Protein AF-A0A1G7EM11-F1 (afdb_monomer_lite)

Organism: Pseudonocardia oroxyli (NCBI:txid366584)

Structure (mmCIF, N/CA/C/O backbone):
data_AF-A0A1G7EM11-F1
#
_entry.id   AF-A0A1G7EM11-F1
#
loop_
_atom_site.group_PDB
_atom_site.id
_atom_site.type_symbol
_atom_site.label_atom_id
_atom_site.label_alt_id
_atom_site.label_comp_id
_atom_site.label_asym_id
_atom_site.label_entity_id
_atom_site.label_seq_id
_atom_site.pdbx_PDB_ins_code
_atom_site.Cartn_x
_atom_site.Cartn_y
_atom_site.Cartn_z
_atom_site.occupancy
_atom_site.B_iso_or_equiv
_atom_site.auth_seq_id
_atom_site.auth_comp_id
_atom_site.auth_asym_id
_atom_site.auth_atom_id
_atom_site.pdbx_PDB_model_num
ATOM 1 N N . MET A 1 1 ? 24.589 -2.614 4.874 1.00 32.22 1 MET A N 1
ATOM 2 C CA . MET A 1 1 ? 24.325 -2.480 6.321 1.00 32.22 1 MET A CA 1
ATOM 3 C C . MET A 1 1 ? 23.754 -1.091 6.546 1.00 32.22 1 MET A C 1
ATOM 5 O O . MET A 1 1 ? 24.518 -0.161 6.770 1.00 32.22 1 MET A O 1
ATOM 9 N N . SER A 1 2 ? 22.440 -0.930 6.362 1.00 36.31 2 SER A N 1
ATOM 10 C CA . SER A 1 2 ? 21.759 0.312 6.741 1.00 36.31 2 SER A CA 1
ATOM 11 C C . SER A 1 2 ? 21.788 0.415 8.259 1.00 36.31 2 SER A C 1
ATOM 13 O O . SER A 1 2 ? 21.550 -0.580 8.943 1.00 36.31 2 SER A O 1
ATOM 15 N N . ARG A 1 3 ? 22.154 1.587 8.780 1.00 36.56 3 ARG A N 1
ATOM 16 C CA . ARG A 1 3 ? 21.981 1.887 10.201 1.00 36.56 3 ARG A CA 1
ATOM 17 C C . ARG A 1 3 ? 20.488 1.759 10.491 1.00 36.56 3 ARG A C 1
ATOM 19 O O . ARG A 1 3 ? 19.693 2.280 9.717 1.00 36.56 3 ARG A O 1
ATOM 26 N N . CYS A 1 4 ? 20.136 1.022 11.541 1.00 41.62 4 CYS A N 1
ATOM 27 C CA . CYS A 1 4 ? 18.795 1.060 12.104 1.00 41.62 4 CYS A CA 1
ATOM 28 C C . CYS A 1 4 ? 18.546 2.523 12.480 1.00 41.62 4 CYS A C 1
ATOM 30 O O . CYS A 1 4 ? 19.176 3.031 13.407 1.00 41.62 4 CYS A O 1
ATOM 32 N N . GLU A 1 5 ? 17.764 3.226 11.666 1.00 48.88 5 GLU A N 1
ATOM 33 C CA . GLU A 1 5 ? 17.313 4.573 11.987 1.00 48.88 5 GLU A CA 1
ATOM 34 C C . GLU A 1 5 ? 16.463 4.497 13.258 1.00 48.88 5 GLU A C 1
ATOM 36 O O . GLU A 1 5 ? 15.801 3.485 13.517 1.00 48.88 5 GLU A O 1
ATOM 41 N N . ASP A 1 6 ? 16.545 5.537 14.083 1.00 54.25 6 ASP A N 1
ATOM 42 C CA . ASP A 1 6 ? 15.808 5.617 15.338 1.00 54.25 6 ASP A CA 1
ATOM 43 C C . ASP A 1 6 ? 14.310 5.425 15.065 1.00 54.25 6 ASP A C 1
ATOM 45 O O . ASP A 1 6 ? 13.689 6.180 14.311 1.00 54.25 6 ASP A O 1
ATOM 49 N N . LEU A 1 7 ? 13.711 4.402 15.680 1.00 55.84 7 LEU A N 1
ATOM 50 C CA . LEU A 1 7 ? 12.272 4.201 15.599 1.00 55.84 7 LEU A CA 1
ATOM 51 C C . LEU A 1 7 ? 11.580 5.352 16.322 1.00 55.84 7 LEU A C 1
ATOM 53 O O . LEU A 1 7 ? 11.668 5.524 17.538 1.00 55.84 7 LEU A O 1
ATOM 57 N N . SER A 1 8 ? 10.873 6.154 15.539 1.00 60.53 8 SER A N 1
ATOM 58 C CA . SER A 1 8 ? 10.029 7.211 16.072 1.00 60.53 8 SER A CA 1
ATOM 59 C C . SER A 1 8 ? 8.628 6.650 16.268 1.00 60.53 8 SER A C 1
ATOM 61 O O . SER A 1 8 ? 7.954 6.292 15.299 1.00 60.53 8 SER A O 1
ATOM 63 N N . LEU A 1 9 ? 8.217 6.548 17.533 1.00 65.12 9 LEU A N 1
ATOM 64 C CA . LEU A 1 9 ? 6.853 6.238 17.929 1.00 65.12 9 LEU A CA 1
ATOM 65 C C . LEU A 1 9 ? 6.123 7.555 18.183 1.00 65.12 9 LEU A C 1
ATOM 67 O O . LEU A 1 9 ? 6.449 8.294 19.113 1.00 65.12 9 LEU A O 1
ATOM 71 N N . VAL A 1 10 ? 5.108 7.848 17.378 1.00 66.19 10 VAL A N 1
ATOM 72 C CA . VAL A 1 10 ? 4.188 8.949 17.686 1.00 66.19 10 VAL A CA 1
ATOM 73 C C . VAL A 1 10 ? 2.987 8.357 18.401 1.00 66.19 10 VAL A C 1
ATOM 75 O O . VAL A 1 10 ? 2.269 7.540 17.823 1.00 66.19 10 VAL A O 1
ATOM 78 N N . VAL A 1 11 ? 2.791 8.757 19.659 1.00 65.25 11 VAL A N 1
ATOM 79 C CA . VAL A 1 11 ? 1.608 8.395 20.440 1.00 65.25 11 VAL A CA 1
ATOM 80 C C . VAL A 1 11 ? 0.656 9.580 20.425 1.00 65.25 11 VAL A C 1
ATOM 82 O O . VAL A 1 11 ? 0.971 10.651 20.951 1.00 65.25 11 VAL A O 1
ATOM 85 N N . LEU A 1 12 ? -0.514 9.387 19.822 1.00 65.06 12 LEU A N 1
ATOM 86 C CA . LEU A 1 12 ? -1.608 10.349 19.905 1.00 65.06 12 LEU A CA 1
ATOM 87 C C . LEU A 1 12 ? -2.536 9.909 21.039 1.00 65.06 12 LEU A C 1
ATOM 89 O O . LEU A 1 12 ? -3.003 8.770 21.049 1.00 65.06 12 LEU A O 1
ATOM 93 N N . THR A 1 13 ? -2.776 10.806 21.995 1.00 61.31 13 THR A N 1
ATOM 94 C CA . THR A 1 13 ? -3.737 10.607 23.087 1.00 61.31 13 THR A CA 1
ATOM 95 C C . THR A 1 13 ? -4.812 11.678 23.007 1.00 61.31 13 THR A C 1
ATOM 97 O O . THR A 1 13 ? -4.480 12.848 22.798 1.00 61.31 13 THR A O 1
ATOM 100 N N . ASP A 1 14 ? -6.074 11.301 23.206 1.00 55.16 14 ASP A N 1
ATOM 101 C CA . ASP A 1 14 ? -7.157 12.276 23.349 1.00 55.16 14 ASP A CA 1
ATOM 102 C C . ASP A 1 14 ? -6.952 13.063 24.657 1.00 55.16 14 ASP A C 1
ATOM 104 O O . ASP A 1 14 ? -6.651 12.481 25.706 1.00 55.16 14 ASP A O 1
ATOM 108 N N . HIS A 1 15 ? -7.050 14.391 24.594 1.00 47.06 15 HIS A N 1
ATOM 109 C CA . HIS A 1 15 ? -6.983 15.226 25.787 1.00 47.06 15 HIS A CA 1
ATOM 110 C C . HIS A 1 15 ? -8.417 15.501 26.226 1.00 47.06 15 HIS A C 1
ATOM 112 O O . HIS A 1 15 ? -9.081 16.401 25.714 1.00 47.06 15 HIS A O 1
ATOM 118 N N . GLU A 1 16 ? -8.912 14.726 27.191 1.00 44.12 16 GLU A N 1
ATOM 119 C CA . GLU A 1 16 ? -10.190 15.046 27.817 1.00 44.12 16 GLU A CA 1
ATOM 120 C C . GLU A 1 16 ? -10.061 16.387 28.561 1.00 44.12 16 GLU A C 1
ATOM 122 O O . GLU A 1 16 ? -9.370 16.490 29.573 1.00 44.12 16 GLU A O 1
ATOM 127 N N . GLY A 1 17 ? -10.706 17.431 28.031 1.00 42.94 17 GLY A N 1
ATOM 128 C CA . GLY A 1 17 ? -10.961 18.685 28.745 1.00 42.94 17 GLY A CA 1
ATOM 129 C C . GLY A 1 17 ? -10.103 19.884 28.330 1.00 42.94 17 GLY A C 1
ATOM 130 O O . GLY A 1 17 ? -9.201 20.294 29.053 1.00 42.94 17 GLY A O 1
ATOM 131 N N . GLY A 1 18 ? -10.458 20.534 27.221 1.00 36.91 18 GLY A N 1
ATOM 132 C CA . GLY A 1 18 ? -9.971 21.875 26.892 1.00 36.91 18 GLY A CA 1
ATOM 133 C C . GLY A 1 18 ? -10.564 22.389 25.584 1.00 36.91 18 GLY A C 1
ATOM 134 O O . GLY A 1 18 ? -10.474 21.719 24.564 1.00 36.91 18 GLY A O 1
ATOM 135 N N . SER A 1 19 ? -11.204 23.560 25.623 1.00 31.73 19 SER A N 1
ATOM 136 C CA . SER A 1 19 ? -11.765 24.253 24.451 1.00 31.73 19 SER A CA 1
ATOM 137 C C . SER A 1 19 ? -10.746 24.314 23.294 1.00 31.73 19 SER A C 1
ATOM 139 O O . SER A 1 19 ? -9.568 24.555 23.566 1.00 31.73 19 SER A O 1
ATOM 141 N N . PRO A 1 20 ? -11.157 24.123 22.024 1.00 31.11 20 PRO A N 1
ATOM 142 C CA . PRO A 1 20 ? -10.220 24.035 20.907 1.00 31.11 20 PRO A CA 1
ATOM 143 C C . PRO A 1 20 ? -9.490 25.372 20.698 1.00 31.11 20 PRO A C 1
ATOM 145 O O . PRO A 1 20 ? -10.158 26.405 20.617 1.00 31.11 20 PRO A O 1
ATOM 148 N N . PRO A 1 21 ? -8.149 25.396 20.586 1.00 30.91 21 PRO A N 1
ATOM 149 C CA . PRO A 1 21 ? -7.467 26.536 19.999 1.00 30.91 21 PRO A CA 1
ATOM 150 C C . PRO A 1 21 ? -7.687 26.516 18.481 1.00 30.91 21 PRO A C 1
ATOM 152 O O . PRO A 1 21 ? -7.566 25.477 17.830 1.00 30.91 21 PRO A O 1
ATOM 155 N N . ASP A 1 22 ? -8.034 27.676 17.928 1.00 31.30 22 ASP A N 1
ATOM 156 C CA . ASP A 1 22 ? -8.132 27.926 16.492 1.00 31.30 22 ASP A CA 1
ATOM 157 C C . ASP A 1 22 ? -6.779 27.662 15.817 1.00 31.30 22 ASP A C 1
ATOM 159 O O . ASP A 1 22 ? -5.899 28.519 15.822 1.00 31.30 22 ASP A O 1
ATOM 163 N N . LEU A 1 23 ? -6.609 26.443 15.301 1.00 29.81 23 LEU A N 1
ATOM 164 C CA . LEU A 1 23 ? -5.839 26.007 14.127 1.00 29.81 23 LEU A CA 1
ATOM 165 C C . LEU A 1 23 ? -5.965 24.470 14.078 1.00 29.81 23 LEU A C 1
ATOM 167 O O . LEU A 1 23 ? -5.758 23.789 15.076 1.00 29.81 23 LEU A O 1
ATOM 171 N N . GLY A 1 24 ? -6.398 23.930 12.937 1.00 32.94 24 GLY A N 1
ATOM 172 C CA . GLY A 1 24 ? -6.851 22.542 12.791 1.00 32.94 24 GLY A CA 1
ATOM 173 C C . GLY A 1 24 ? -5.888 21.472 13.327 1.00 32.94 24 GLY A C 1
ATOM 174 O O . GLY A 1 24 ? -4.685 21.545 13.104 1.00 32.94 24 GLY A O 1
ATOM 175 N N . ILE A 1 25 ? -6.484 20.432 13.929 1.00 38.28 25 ILE A N 1
ATOM 176 C CA . ILE A 1 25 ? -5.890 19.256 14.603 1.00 38.28 25 ILE A CA 1
ATOM 177 C C . ILE A 1 25 ? -5.609 19.493 16.102 1.00 38.28 25 ILE A C 1
ATOM 179 O O . ILE A 1 25 ? -4.482 19.692 16.542 1.00 38.28 25 ILE A O 1
ATOM 183 N N . GLY A 1 26 ? -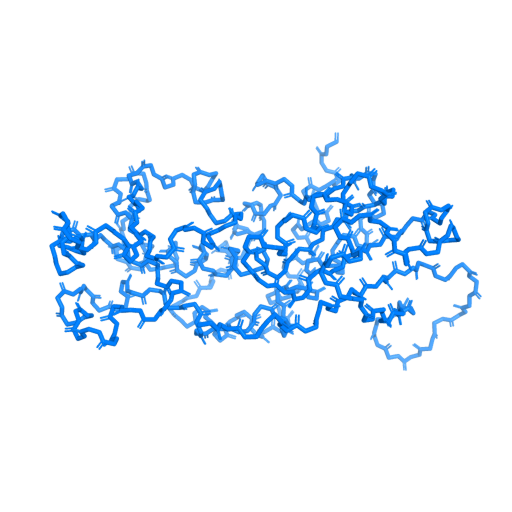6.666 19.410 16.917 1.00 31.33 26 GLY A N 1
ATOM 184 C CA . GLY A 1 26 ? -6.585 19.371 18.382 1.00 31.33 26 GLY A CA 1
ATOM 185 C C . GLY A 1 26 ? -6.231 17.979 18.912 1.00 31.33 26 GLY A C 1
ATOM 186 O O . GLY A 1 26 ? -7.048 17.353 19.577 1.00 31.33 26 GLY A O 1
ATOM 187 N N . THR A 1 27 ? -5.039 17.471 18.597 1.00 45.41 27 THR A N 1
ATOM 188 C CA . THR A 1 27 ? -4.513 16.219 19.169 1.00 45.41 27 THR A CA 1
ATOM 189 C C . THR A 1 27 ? -3.129 16.506 19.740 1.00 45.41 27 THR A C 1
ATOM 191 O O . THR A 1 27 ? -2.204 16.827 18.998 1.00 45.41 27 THR A O 1
ATOM 194 N N . THR A 1 28 ? -2.961 16.427 21.062 1.00 51.38 28 THR A N 1
ATOM 195 C CA . THR A 1 28 ? -1.629 16.517 21.675 1.00 51.38 28 THR A CA 1
ATOM 196 C C . THR A 1 28 ? -0.900 15.197 21.445 1.00 51.38 28 THR A C 1
ATOM 198 O O . THR A 1 28 ? -1.162 14.209 22.129 1.00 51.38 28 THR A O 1
ATOM 201 N N . GLY A 1 29 ? -0.017 15.166 20.447 1.00 53.88 29 GLY A N 1
ATOM 202 C CA . GLY A 1 29 ? 0.889 14.046 20.207 1.00 53.88 29 GLY A CA 1
ATOM 203 C C . GLY A 1 29 ? 2.152 14.176 21.052 1.00 53.88 29 GLY A C 1
ATOM 204 O O . GLY A 1 29 ? 2.765 15.241 21.086 1.00 53.88 29 GLY A O 1
ATOM 205 N N . SER A 1 30 ? 2.548 13.102 21.730 1.00 59.47 30 SER A N 1
ATOM 206 C CA . SER A 1 30 ? 3.889 12.993 22.313 1.00 59.47 30 SER A CA 1
ATOM 207 C C . SER A 1 30 ? 4.716 12.074 21.425 1.00 59.47 30 SER A C 1
ATOM 209 O O . SER A 1 30 ? 4.339 10.923 21.198 1.00 59.47 30 SER A O 1
ATOM 211 N N . THR A 1 31 ? 5.837 12.575 20.911 1.00 61.75 31 THR A N 1
ATOM 212 C CA . THR A 1 31 ? 6.799 11.743 20.183 1.00 61.75 31 THR A CA 1
ATOM 213 C C . THR A 1 31 ? 7.732 11.080 21.187 1.00 61.75 31 THR A C 1
ATOM 215 O O . THR A 1 31 ? 8.421 11.760 21.946 1.00 61.75 31 THR A O 1
ATOM 218 N N . LEU A 1 32 ? 7.754 9.752 21.183 1.00 63.91 32 LEU A N 1
ATOM 219 C CA . LEU A 1 32 ? 8.710 8.930 21.910 1.00 63.91 32 LEU A CA 1
ATOM 220 C C . LEU A 1 32 ? 9.673 8.321 20.891 1.00 63.91 32 LEU A C 1
ATOM 222 O O . LEU A 1 32 ? 9.289 7.486 20.077 1.00 63.91 32 LEU A O 1
ATOM 226 N N . SER A 1 33 ? 10.932 8.743 20.926 1.00 61.19 33 SER A N 1
ATOM 227 C CA . SER A 1 33 ? 11.997 8.070 20.184 1.00 61.19 33 SER A CA 1
ATOM 228 C C . SER A 1 33 ? 12.533 6.933 21.045 1.00 61.19 33 SER A C 1
ATOM 230 O O . SER A 1 33 ? 13.072 7.182 22.123 1.00 61.19 33 SER A O 1
ATOM 232 N N . LEU A 1 34 ? 12.351 5.695 20.590 1.00 63.81 34 LEU A N 1
ATOM 233 C CA . LEU A 1 34 ? 12.812 4.491 21.279 1.00 63.81 34 LEU A CA 1
ATOM 234 C C . LEU A 1 34 ? 13.554 3.594 20.280 1.00 63.81 34 LEU A C 1
ATOM 236 O O . LEU A 1 34 ? 13.120 3.473 19.136 1.00 63.81 34 LEU A O 1
ATOM 240 N N . PRO A 1 35 ? 14.653 2.932 20.669 1.00 62.59 35 PRO A N 1
ATOM 241 C CA . PRO A 1 35 ? 15.337 2.001 19.783 1.00 62.59 35 PRO A CA 1
ATOM 242 C C . PRO A 1 35 ? 14.478 0.756 19.491 1.00 62.59 35 PRO A C 1
ATOM 244 O O . PRO A 1 35 ? 13.666 0.322 20.311 1.00 62.59 35 PRO A O 1
ATOM 247 N N . ALA A 1 36 ? 14.700 0.125 18.332 1.00 60.09 36 ALA A N 1
ATOM 248 C CA . ALA A 1 36 ? 13.927 -1.038 17.866 1.00 60.09 36 ALA A CA 1
ATOM 249 C C . ALA A 1 36 ? 13.854 -2.186 18.857 1.00 60.09 36 ALA A C 1
ATOM 251 O O . ALA A 1 36 ? 12.797 -2.778 19.072 1.00 60.09 36 ALA A O 1
ATOM 252 N N . ALA A 1 37 ? 14.994 -2.475 19.475 1.00 62.66 37 ALA A N 1
ATOM 253 C CA . ALA A 1 37 ? 15.123 -3.543 20.447 1.00 62.66 37 ALA A CA 1
ATOM 254 C C . ALA A 1 37 ? 14.291 -3.287 21.716 1.00 62.66 37 ALA A C 1
ATOM 256 O O . ALA A 1 37 ? 13.825 -4.238 22.340 1.00 62.66 37 ALA A O 1
ATOM 257 N N . GLU A 1 38 ? 14.084 -2.023 22.093 1.00 64.44 38 GLU A N 1
ATOM 258 C CA . GLU A 1 38 ? 13.272 -1.649 23.254 1.00 64.44 38 GLU A CA 1
ATOM 259 C C . GLU A 1 38 ? 11.778 -1.754 22.930 1.00 64.44 38 GLU A C 1
ATOM 261 O O . GLU A 1 38 ? 11.047 -2.449 23.638 1.00 64.44 38 GLU A O 1
ATOM 266 N N . LEU A 1 39 ? 11.350 -1.211 21.783 1.00 63.00 39 LEU A N 1
ATOM 267 C CA . LEU A 1 39 ? 9.970 -1.337 21.292 1.00 63.00 39 LEU A CA 1
ATOM 268 C C . LEU A 1 39 ? 9.551 -2.794 21.068 1.00 63.00 39 LEU A C 1
ATOM 270 O O . LEU A 1 39 ? 8.445 -3.184 21.440 1.00 63.00 39 LEU A O 1
ATOM 274 N N . GLY A 1 40 ? 10.440 -3.616 20.503 1.00 59.03 40 GLY A N 1
ATOM 275 C CA . GLY A 1 40 ? 10.179 -5.034 20.249 1.00 59.03 40 GLY A CA 1
ATOM 276 C C . GLY A 1 40 ? 9.899 -5.836 21.523 1.00 59.03 40 GLY A C 1
ATOM 277 O O . GLY A 1 40 ? 9.104 -6.774 21.483 1.00 59.03 40 GLY A O 1
ATOM 278 N N . ASN A 1 41 ? 10.487 -5.428 22.651 1.00 62.22 41 ASN A N 1
ATOM 279 C CA . ASN A 1 41 ? 10.318 -6.071 23.955 1.00 62.22 41 ASN A CA 1
ATOM 280 C C . ASN A 1 41 ? 9.287 -5.366 24.855 1.00 62.22 41 ASN A C 1
ATOM 282 O O . ASN A 1 41 ? 9.078 -5.795 25.989 1.00 62.22 41 ASN A O 1
ATOM 286 N N . GLY A 1 42 ? 8.686 -4.262 24.396 1.00 58.34 42 GLY A N 1
ATOM 287 C CA . GLY A 1 42 ? 7.848 -3.389 25.225 1.00 58.34 42 GLY A CA 1
ATOM 288 C C . GLY A 1 42 ? 8.610 -2.656 26.337 1.00 58.34 42 GLY A C 1
ATOM 289 O O . GLY A 1 42 ? 7.998 -1.973 27.158 1.00 58.34 42 GLY A O 1
ATOM 290 N N . ALA A 1 43 ? 9.940 -2.779 26.375 1.00 55.78 43 ALA A N 1
ATOM 291 C CA . ALA A 1 43 ? 10.786 -2.058 27.310 1.00 55.78 43 ALA A CA 1
ATOM 292 C C . ALA A 1 43 ? 10.767 -0.569 26.929 1.00 55.78 43 ALA A C 1
ATOM 294 O O . ALA A 1 43 ? 10.960 -0.223 25.771 1.00 55.78 43 ALA A O 1
ATOM 295 N N . GLY A 1 44 ? 10.475 0.315 27.882 1.00 60.09 44 GLY A N 1
ATOM 296 C CA . GLY A 1 44 ? 10.401 1.762 27.633 1.00 60.09 44 GLY A CA 1
ATOM 297 C C . GLY A 1 44 ? 8.999 2.304 27.333 1.00 60.09 44 GLY A C 1
ATOM 298 O O . GLY A 1 44 ? 8.801 3.517 27.382 1.00 60.09 44 GLY A O 1
ATOM 299 N N . LEU A 1 45 ? 7.994 1.444 27.126 1.00 65.38 45 LEU A N 1
ATOM 300 C CA . LEU A 1 45 ? 6.599 1.884 27.188 1.00 65.38 45 LEU A CA 1
ATOM 301 C C . LEU A 1 45 ? 6.228 2.121 28.654 1.00 65.38 45 LEU A C 1
ATOM 303 O O . LEU A 1 45 ? 6.250 1.203 29.473 1.00 65.38 45 LEU A O 1
ATOM 307 N N . SER A 1 46 ? 5.899 3.364 29.003 1.00 62.88 46 SER A N 1
ATOM 308 C CA . SER A 1 46 ? 5.398 3.671 30.343 1.00 62.88 46 SER A CA 1
ATOM 309 C C . SER A 1 46 ? 4.091 2.915 30.600 1.00 62.88 46 SER A C 1
ATOM 311 O O . SER A 1 46 ? 3.207 2.912 29.741 1.00 62.88 46 SER A O 1
ATOM 313 N N . ALA A 1 47 ? 3.922 2.348 31.799 1.00 60.41 47 ALA A N 1
ATOM 314 C CA . ALA A 1 47 ? 2.662 1.727 32.226 1.00 60.41 47 ALA A CA 1
ATOM 315 C C . ALA A 1 47 ? 1.457 2.671 32.030 1.00 60.41 47 ALA A C 1
ATOM 317 O O . ALA A 1 47 ? 0.377 2.239 31.638 1.00 60.41 47 ALA A O 1
ATOM 318 N N . SER A 1 48 ? 1.682 3.982 32.171 1.00 56.09 48 SER A N 1
ATOM 319 C CA . SER A 1 48 ? 0.667 5.014 31.940 1.00 56.09 48 SER A CA 1
ATOM 320 C C . SER A 1 48 ? 0.184 5.137 30.489 1.00 56.09 48 SER A C 1
ATOM 322 O O . SER A 1 48 ? -0.880 5.704 30.265 1.00 56.09 48 SER A O 1
ATOM 324 N N . LEU A 1 49 ? 0.936 4.647 29.497 1.00 65.88 49 LEU A N 1
ATOM 325 C CA . LEU A 1 49 ? 0.48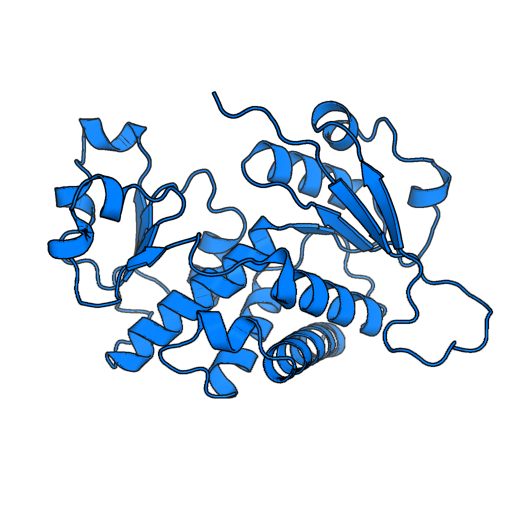4 4.587 28.101 1.00 65.88 49 LEU A CA 1
ATOM 326 C C . LEU A 1 49 ? -0.372 3.349 27.840 1.00 65.88 49 LEU A C 1
ATOM 328 O O . LEU A 1 49 ? -1.331 3.427 27.083 1.00 65.88 49 LEU A O 1
ATOM 332 N N . VAL A 1 50 ? -0.050 2.224 28.478 1.00 64.75 50 VAL A N 1
ATOM 333 C CA . VAL A 1 50 ? -0.805 0.969 28.330 1.00 64.75 50 VAL A CA 1
ATOM 334 C C . VAL A 1 50 ? -2.205 1.098 28.933 1.00 64.75 50 VAL A C 1
ATOM 336 O O . VAL A 1 50 ? -3.168 0.564 28.392 1.00 64.75 50 VAL A O 1
ATOM 339 N N . GLU A 1 51 ? -2.326 1.848 30.028 1.00 64.06 51 GLU A N 1
ATOM 340 C CA . GLU A 1 51 ? -3.595 2.074 30.728 1.00 64.06 51 GLU A CA 1
ATOM 341 C C . GLU A 1 51 ? -4.464 3.174 30.097 1.00 64.06 51 GLU A C 1
ATOM 343 O O . GLU A 1 51 ? -5.617 3.348 30.490 1.00 64.06 51 GLU A O 1
ATOM 348 N N . ARG A 1 52 ? -3.942 3.930 29.123 1.00 66.19 52 ARG A N 1
ATOM 349 C CA . ARG A 1 52 ? -4.682 5.021 28.483 1.00 66.19 52 ARG A CA 1
ATOM 350 C C . ARG A 1 52 ? -5.566 4.509 27.353 1.00 66.19 52 ARG A C 1
ATOM 352 O O . ARG A 1 52 ? -5.090 3.950 26.366 1.00 66.19 52 ARG A O 1
ATOM 359 N N . GLU A 1 53 ? -6.864 4.768 27.466 1.00 64.69 53 GLU A N 1
ATOM 360 C CA . GLU A 1 53 ? -7.793 4.587 26.354 1.00 64.69 53 GLU A CA 1
ATOM 361 C C . GLU A 1 53 ? -7.494 5.589 25.224 1.00 64.69 53 GLU A C 1
ATOM 363 O O . GLU A 1 53 ? -7.015 6.700 25.456 1.00 64.69 53 GLU A O 1
ATOM 368 N N . GLY A 1 54 ? -7.743 5.178 23.977 1.00 68.88 54 GLY A N 1
ATOM 369 C CA . GLY A 1 54 ? -7.583 6.044 22.803 1.00 68.88 54 GLY A CA 1
ATOM 370 C C . GLY A 1 54 ? -6.147 6.236 22.301 1.00 68.88 54 GLY A C 1
ATOM 371 O O . GLY A 1 54 ? -5.914 7.122 21.483 1.00 68.88 54 GLY A O 1
ATOM 372 N N . VAL A 1 55 ? -5.184 5.425 22.754 1.00 78.12 55 VAL A N 1
ATOM 373 C CA . VAL A 1 55 ? -3.803 5.482 22.250 1.00 78.12 55 VAL A CA 1
ATOM 374 C C . VAL A 1 55 ? -3.725 4.998 20.803 1.00 78.12 55 VAL A C 1
ATOM 376 O O . VAL A 1 55 ? -4.025 3.843 20.504 1.00 78.12 55 VAL A O 1
ATOM 379 N N . LEU A 1 56 ? -3.253 5.877 19.921 1.00 82.38 56 LEU A N 1
ATOM 380 C CA . LEU A 1 56 ? -2.857 5.546 18.553 1.00 82.38 56 LEU A CA 1
ATOM 381 C C . LEU A 1 56 ? -1.342 5.563 18.449 1.00 82.38 56 LEU A C 1
ATOM 383 O O . LEU A 1 56 ? -0.710 6.526 18.884 1.00 82.38 56 LEU A O 1
ATOM 387 N N . ALA A 1 57 ? -0.776 4.530 17.836 1.00 85.25 57 ALA A N 1
ATOM 388 C CA . ALA A 1 57 ? 0.653 4.453 17.578 1.00 85.25 57 ALA A CA 1
ATOM 389 C C . ALA A 1 57 ? 0.949 4.607 16.089 1.00 85.25 57 ALA A C 1
ATOM 391 O O . ALA A 1 57 ? 0.318 3.957 15.255 1.00 85.25 57 ALA A O 1
ATOM 392 N N . TYR A 1 58 ? 1.958 5.416 15.773 1.00 86.25 58 TYR A N 1
ATOM 393 C CA . TYR A 1 58 ? 2.596 5.430 14.462 1.00 86.25 58 TYR A CA 1
ATOM 394 C C . TYR A 1 58 ? 4.037 4.940 14.554 1.00 86.25 58 TYR A C 1
ATOM 396 O O . TYR A 1 58 ? 4.819 5.494 15.324 1.00 86.25 58 TYR A O 1
ATOM 404 N N . VAL A 1 59 ? 4.386 3.934 13.753 1.00 86.75 59 VAL A N 1
ATOM 405 C CA . VAL A 1 59 ? 5.750 3.407 13.623 1.00 86.75 59 VAL A CA 1
ATOM 406 C C . VAL A 1 59 ? 6.369 3.972 12.347 1.00 86.75 59 VAL A C 1
ATOM 408 O O . VAL A 1 59 ? 6.093 3.479 11.253 1.00 86.75 59 VAL A O 1
ATOM 411 N N . ALA A 1 60 ? 7.208 5.001 12.484 1.00 83.38 60 ALA A N 1
ATOM 412 C CA . ALA A 1 60 ? 7.790 5.736 11.354 1.00 83.38 60 ALA A CA 1
ATOM 413 C C . ALA A 1 60 ? 9.014 5.057 10.697 1.00 83.38 60 ALA A C 1
ATOM 415 O O . ALA A 1 60 ? 9.717 5.688 9.912 1.00 83.38 60 ALA A O 1
ATOM 416 N N . ALA A 1 61 ? 9.283 3.787 11.012 1.00 81.50 61 ALA A N 1
ATOM 417 C CA . ALA A 1 61 ? 10.375 3.014 10.420 1.00 81.50 61 ALA A CA 1
ATOM 418 C C . ALA A 1 61 ? 9.860 1.977 9.415 1.00 81.50 61 ALA A C 1
ATOM 420 O O . ALA A 1 61 ? 8.666 1.674 9.353 1.00 81.50 61 ALA A O 1
ATOM 421 N N . GLU A 1 62 ? 10.784 1.404 8.646 1.00 79.31 62 GLU A N 1
ATOM 422 C CA . GLU A 1 62 ? 10.487 0.408 7.619 1.00 79.31 62 GLU A CA 1
ATOM 423 C C . GLU A 1 62 ? 11.293 -0.880 7.796 1.00 79.31 62 GLU A C 1
ATOM 425 O O . GLU A 1 62 ? 12.305 -0.935 8.496 1.00 79.31 62 GLU A O 1
ATOM 430 N N . GLY A 1 63 ? 10.847 -1.925 7.100 1.00 81.00 63 GLY A N 1
ATOM 431 C CA . GLY A 1 63 ? 11.506 -3.221 7.073 1.00 81.00 63 GLY A CA 1
ATOM 432 C C . GLY A 1 63 ? 11.061 -4.153 8.197 1.00 81.00 63 GLY A C 1
ATOM 433 O O . GLY A 1 63 ? 10.186 -3.846 9.005 1.00 81.00 63 GLY A O 1
ATOM 434 N N . ALA A 1 64 ? 11.684 -5.330 8.236 1.00 81.06 64 ALA A N 1
ATOM 435 C CA . ALA A 1 64 ? 11.246 -6.428 9.094 1.00 81.06 64 ALA A CA 1
ATOM 436 C C . ALA A 1 64 ? 11.267 -6.081 10.594 1.00 81.06 64 ALA A C 1
ATOM 438 O O . ALA A 1 64 ? 10.420 -6.561 11.342 1.00 81.06 64 ALA A O 1
ATOM 439 N N . GLU A 1 65 ? 12.211 -5.248 11.036 1.00 79.44 65 GLU A N 1
ATOM 440 C CA . GLU A 1 65 ? 12.299 -4.805 12.432 1.00 79.44 65 GLU A CA 1
ATOM 441 C C . GLU A 1 65 ? 11.134 -3.884 12.811 1.00 79.44 65 GLU A C 1
ATOM 443 O O . GLU A 1 65 ? 10.551 -4.052 13.881 1.00 79.44 65 GLU A O 1
ATOM 448 N N . ALA A 1 66 ? 10.732 -2.978 11.913 1.00 82.38 66 ALA A N 1
ATOM 449 C CA . ALA A 1 66 ? 9.560 -2.129 12.106 1.00 82.38 66 ALA A CA 1
ATOM 450 C C . ALA A 1 66 ? 8.271 -2.959 12.168 1.00 82.38 66 ALA A C 1
ATOM 452 O O . ALA A 1 66 ? 7.430 -2.717 13.029 1.00 82.38 66 ALA A O 1
ATOM 453 N N . ASP A 1 67 ? 8.151 -3.988 11.324 1.00 83.44 67 ASP A N 1
ATOM 454 C CA . ASP A 1 67 ? 7.017 -4.916 11.354 1.00 83.44 67 ASP A CA 1
ATOM 455 C C . ASP A 1 67 ? 6.973 -5.730 12.660 1.00 83.44 67 ASP A C 1
ATOM 457 O O . ASP A 1 67 ? 5.903 -6.007 13.201 1.00 83.44 67 ASP A O 1
ATOM 461 N N . VAL A 1 68 ? 8.132 -6.140 13.191 1.00 84.62 68 VAL A N 1
ATOM 462 C CA . VAL A 1 68 ? 8.209 -6.806 14.503 1.00 84.62 68 VAL A CA 1
ATOM 463 C C . VAL A 1 68 ? 7.792 -5.844 15.613 1.00 84.62 68 VAL A C 1
ATOM 465 O O . VAL A 1 68 ? 6.955 -6.213 16.434 1.00 84.62 68 VAL A O 1
ATOM 468 N N . ALA A 1 69 ? 8.311 -4.615 15.613 1.00 83.88 69 ALA A N 1
ATOM 469 C CA . ALA A 1 69 ? 7.946 -3.598 16.594 1.00 83.88 69 ALA A CA 1
ATOM 470 C C . ALA A 1 69 ? 6.446 -3.265 16.541 1.00 83.88 69 ALA A C 1
ATOM 472 O O . ALA A 1 69 ? 5.801 -3.189 17.584 1.00 83.88 69 ALA A O 1
ATOM 473 N N . ALA A 1 70 ? 5.871 -3.133 15.343 1.00 86.06 70 ALA A N 1
ATOM 474 C CA . ALA A 1 70 ? 4.446 -2.888 15.150 1.00 86.06 70 ALA A CA 1
ATOM 475 C C . ALA A 1 70 ? 3.584 -4.023 15.711 1.00 86.06 70 ALA A C 1
ATOM 477 O O . ALA A 1 70 ? 2.625 -3.755 16.434 1.00 86.06 70 ALA A O 1
ATOM 478 N N . ARG A 1 71 ? 3.966 -5.284 15.468 1.00 87.06 71 ARG A N 1
ATOM 479 C CA . ARG A 1 71 ? 3.291 -6.448 16.059 1.00 87.06 71 ARG A CA 1
ATOM 480 C C . ARG A 1 71 ? 3.403 -6.478 17.579 1.00 87.06 71 ARG A C 1
ATOM 482 O O . ARG A 1 71 ? 2.403 -6.737 18.242 1.00 87.06 71 ARG A O 1
ATOM 489 N N . SER A 1 72 ? 4.575 -6.185 18.142 1.00 86.44 72 SER A N 1
ATOM 490 C CA . SER A 1 72 ? 4.737 -6.084 19.597 1.00 86.44 72 SER A CA 1
ATOM 491 C C . SER A 1 72 ? 3.835 -4.987 20.168 1.00 86.44 72 SER A C 1
ATOM 493 O O . SER A 1 72 ? 3.043 -5.249 21.072 1.00 86.44 72 SER A O 1
ATOM 495 N N . LEU A 1 73 ? 3.852 -3.787 19.582 1.00 85.25 73 LEU A N 1
ATOM 496 C CA . LEU A 1 73 ? 2.979 -2.679 19.978 1.00 85.25 73 LEU A CA 1
ATOM 497 C C . LEU A 1 73 ? 1.495 -3.035 19.851 1.00 85.25 73 LEU A C 1
ATOM 499 O O . LEU A 1 73 ? 0.718 -2.706 20.740 1.00 85.25 73 LEU A O 1
ATOM 503 N N . ALA A 1 74 ? 1.107 -3.758 18.801 1.00 87.75 74 ALA A N 1
ATOM 504 C CA . ALA A 1 74 ? -0.266 -4.199 18.573 1.00 87.75 74 ALA A CA 1
ATOM 505 C C . ALA A 1 74 ? -0.785 -5.151 19.664 1.00 87.75 74 ALA A C 1
ATOM 507 O O . ALA A 1 74 ? -1.992 -5.223 19.884 1.00 87.75 74 ALA A O 1
ATOM 508 N N . THR A 1 75 ? 0.109 -5.877 20.345 1.00 86.38 75 THR A N 1
ATOM 509 C CA . THR A 1 75 ? -0.252 -6.724 21.496 1.00 86.38 75 THR A CA 1
ATOM 510 C C . THR A 1 75 ? -0.298 -5.964 22.819 1.00 86.38 75 THR A C 1
ATOM 512 O O . THR A 1 75 ? -0.997 -6.389 23.737 1.00 86.38 75 THR A O 1
ATOM 515 N N . LEU A 1 76 ? 0.443 -4.859 22.921 1.00 84.50 76 LEU A N 1
ATOM 516 C CA . LEU A 1 76 ? 0.621 -4.102 24.159 1.00 84.50 76 LEU A CA 1
ATOM 517 C C . LEU A 1 76 ? -0.353 -2.929 24.278 1.00 84.50 76 LEU A C 1
ATOM 519 O O . LEU A 1 76 ? -0.785 -2.603 25.380 1.00 84.50 76 LEU A O 1
ATOM 523 N N . LEU A 1 77 ? -0.682 -2.279 23.162 1.00 83.44 77 LEU A N 1
ATOM 524 C CA . LEU A 1 77 ? -1.503 -1.077 23.150 1.00 83.44 77 LEU A CA 1
ATOM 525 C C . LEU A 1 77 ? -2.989 -1.411 22.962 1.00 83.44 77 LEU A C 1
ATOM 527 O O . LEU A 1 77 ? -3.344 -2.290 22.173 1.00 83.44 77 LEU A O 1
ATOM 531 N N . PRO A 1 78 ? -3.888 -0.684 23.647 1.00 80.88 78 PRO A N 1
ATOM 532 C CA . PRO A 1 78 ? -5.326 -0.914 23.550 1.00 80.88 78 PRO A CA 1
ATOM 533 C C . PRO A 1 78 ? -5.962 -0.360 22.265 1.00 80.88 78 PRO A C 1
ATOM 535 O O . PRO A 1 78 ? -7.149 -0.609 22.050 1.00 80.88 78 PRO A O 1
ATOM 538 N N . GLY A 1 79 ? -5.213 0.376 21.436 1.00 84.69 79 GLY A N 1
ATOM 539 C CA . GLY A 1 79 ? -5.683 0.981 20.187 1.00 84.69 79 GLY A CA 1
ATOM 540 C C . GLY A 1 79 ? -4.866 0.564 18.957 1.00 84.69 79 GLY A C 1
ATOM 541 O O . GLY A 1 79 ? -4.010 -0.325 19.043 1.00 84.69 79 GLY A O 1
ATOM 542 N N . PRO A 1 80 ? -5.154 1.149 17.783 1.00 88.50 80 PRO A N 1
ATOM 543 C CA . PRO A 1 80 ? -4.547 0.693 16.547 1.00 88.50 80 PRO A CA 1
ATOM 544 C C . PRO A 1 80 ? -3.121 1.216 16.348 1.00 88.50 80 PRO A C 1
ATOM 546 O O . PRO A 1 80 ? -2.745 2.303 16.795 1.00 88.50 80 PRO A O 1
ATOM 549 N N . VAL A 1 81 ? -2.337 0.413 15.628 1.00 89.94 81 VAL A N 1
ATOM 550 C CA . VAL A 1 81 ? -0.932 0.673 15.303 1.00 89.94 81 VAL A CA 1
ATOM 551 C C . VAL A 1 81 ? -0.806 0.845 13.797 1.00 89.94 81 VAL A C 1
ATOM 553 O O . VAL A 1 81 ? -0.959 -0.107 13.037 1.00 89.94 81 VAL A O 1
ATOM 556 N N . VAL A 1 82 ? -0.533 2.066 13.349 1.00 89.75 82 VAL A N 1
ATOM 557 C CA . VAL A 1 82 ? -0.250 2.364 11.944 1.00 89.75 82 VAL A CA 1
ATOM 558 C C . VAL A 1 82 ? 1.255 2.319 11.731 1.00 89.75 82 VAL A C 1
ATOM 560 O O . VAL A 1 82 ? 2.022 2.869 12.515 1.00 89.75 82 VAL A O 1
ATOM 563 N N . THR A 1 83 ? 1.695 1.692 10.650 1.00 91.38 83 THR A N 1
ATOM 564 C CA . THR A 1 83 ? 3.109 1.676 10.264 1.00 91.38 83 THR A CA 1
ATOM 565 C C . THR A 1 83 ? 3.330 2.536 9.029 1.00 91.38 83 THR A C 1
ATOM 567 O O . THR A 1 83 ? 2.436 2.676 8.185 1.00 91.38 83 THR A O 1
ATOM 570 N N . ARG A 1 84 ? 4.547 3.066 8.874 1.00 90.81 84 ARG A N 1
ATOM 571 C CA . ARG A 1 84 ? 4.992 3.676 7.615 1.00 90.81 84 ARG A CA 1
ATOM 572 C C . ARG A 1 84 ? 4.815 2.710 6.447 1.00 90.81 84 ARG A C 1
ATOM 574 O O . ARG A 1 84 ? 4.331 3.103 5.388 1.00 90.81 84 ARG A O 1
ATOM 581 N N . GLY A 1 85 ? 5.103 1.427 6.679 1.00 91.19 85 GLY A N 1
ATOM 582 C CA . GLY A 1 85 ? 4.871 0.344 5.724 1.00 91.19 85 GLY A CA 1
ATOM 583 C C . GLY A 1 85 ? 3.414 0.236 5.259 1.00 91.19 85 GLY A C 1
ATOM 584 O O . GLY A 1 85 ? 3.176 0.075 4.065 1.00 91.19 85 GLY A O 1
ATOM 585 N N . ALA A 1 86 ? 2.429 0.390 6.150 1.00 92.81 86 ALA A N 1
ATOM 586 C CA . ALA A 1 86 ? 1.009 0.365 5.790 1.00 92.81 86 ALA A CA 1
ATOM 587 C C . ALA A 1 86 ? 0.595 1.587 4.952 1.00 92.81 86 ALA A C 1
ATOM 589 O O . ALA A 1 86 ? -0.080 1.438 3.931 1.00 92.81 86 ALA A O 1
ATOM 590 N N . ALA A 1 87 ? 1.038 2.790 5.331 1.00 93.75 87 ALA A N 1
ATOM 591 C CA . ALA A 1 87 ? 0.794 4.001 4.544 1.00 93.75 87 ALA A CA 1
ATOM 592 C C . ALA A 1 87 ? 1.455 3.912 3.155 1.00 93.75 87 ALA A C 1
ATOM 594 O O . ALA A 1 87 ? 0.838 4.233 2.137 1.00 93.75 87 ALA A O 1
ATOM 595 N N . ARG A 1 88 ? 2.685 3.394 3.092 1.00 94.38 88 ARG A N 1
ATOM 596 C CA . ARG A 1 88 ? 3.403 3.159 1.836 1.00 94.38 88 ARG A CA 1
ATOM 597 C C . ARG A 1 88 ? 2.723 2.098 0.974 1.00 94.38 88 ARG A C 1
ATOM 599 O O . ARG A 1 88 ? 2.587 2.289 -0.230 1.00 94.38 88 ARG A O 1
ATOM 606 N N . ALA A 1 89 ? 2.233 1.017 1.578 1.00 95.25 89 ALA A N 1
ATOM 607 C CA . ALA A 1 89 ? 1.472 -0.012 0.881 1.00 95.25 89 ALA A CA 1
ATOM 608 C C . ALA A 1 89 ? 0.238 0.572 0.176 1.00 95.25 89 ALA A C 1
ATOM 610 O O . ALA A 1 89 ? 0.004 0.253 -0.988 1.00 95.25 89 ALA A O 1
ATOM 611 N N . VAL A 1 90 ? -0.505 1.469 0.838 1.00 96.25 90 VAL A N 1
ATOM 612 C CA . VAL A 1 90 ? -1.657 2.167 0.238 1.00 96.25 90 VAL A CA 1
ATOM 613 C C . VAL A 1 90 ? -1.237 2.982 -0.984 1.00 96.25 90 VAL A C 1
ATOM 615 O O . VAL A 1 90 ? -1.827 2.815 -2.050 1.00 96.25 90 VAL A O 1
ATOM 618 N N . GLY A 1 91 ? -0.205 3.822 -0.868 1.00 95.56 91 GLY A N 1
ATOM 619 C CA . GLY A 1 91 ? 0.243 4.655 -1.989 1.00 95.56 91 GLY A CA 1
ATOM 620 C C . GLY A 1 91 ? 0.791 3.841 -3.167 1.00 95.56 91 GLY A C 1
ATOM 621 O O . GLY A 1 91 ? 0.444 4.109 -4.314 1.00 95.56 91 GLY A O 1
ATOM 622 N N . LEU A 1 92 ? 1.569 2.790 -2.900 1.00 96.88 92 LEU A N 1
ATOM 623 C CA . LEU A 1 92 ? 2.090 1.890 -3.935 1.00 96.88 92 LEU A CA 1
ATOM 624 C C . LEU A 1 92 ? 0.984 1.097 -4.638 1.00 96.88 92 LEU A C 1
ATOM 626 O O . LEU A 1 92 ? 0.987 0.990 -5.865 1.00 96.88 92 LEU A O 1
ATOM 630 N N . CYS A 1 93 ? 0.022 0.571 -3.874 1.00 97.69 93 CYS A N 1
ATOM 631 C CA . CYS A 1 93 ? -1.144 -0.115 -4.424 1.00 97.69 93 CYS A CA 1
ATOM 632 C C . CYS A 1 93 ? -1.966 0.835 -5.308 1.00 97.69 93 CYS A C 1
ATOM 634 O O . CYS A 1 93 ? -2.323 0.483 -6.432 1.00 97.69 93 CYS A O 1
ATOM 636 N N . LEU A 1 94 ? -2.185 2.075 -4.854 1.00 96.62 94 LEU A N 1
ATOM 637 C CA . LEU A 1 94 ? -2.831 3.115 -5.655 1.00 96.62 94 LEU A CA 1
ATOM 638 C C . LEU A 1 94 ? -2.085 3.376 -6.963 1.00 96.62 94 LEU A C 1
ATOM 640 O O . LEU A 1 94 ? -2.716 3.369 -8.017 1.00 96.62 94 LEU A O 1
ATOM 644 N N . GLY A 1 95 ? -0.763 3.551 -6.920 1.00 96.31 95 GLY A N 1
ATOM 645 C CA . GLY A 1 95 ? 0.051 3.751 -8.119 1.00 96.31 95 GLY A CA 1
ATOM 646 C C . GLY A 1 95 ? -0.088 2.611 -9.129 1.00 96.31 95 GLY A C 1
ATOM 647 O O . GLY A 1 95 ? -0.302 2.861 -10.317 1.00 96.31 95 GLY A O 1
ATOM 648 N N . ALA A 1 96 ? -0.052 1.363 -8.653 1.00 97.38 96 ALA A N 1
ATOM 649 C CA . ALA A 1 96 ? -0.249 0.179 -9.485 1.00 97.38 96 ALA A CA 1
ATOM 650 C C . ALA A 1 96 ? -1.647 0.147 -10.127 1.00 97.38 96 ALA A C 1
ATOM 652 O O . ALA A 1 96 ? -1.774 -0.015 -11.341 1.00 97.38 96 ALA A O 1
ATOM 653 N N . LEU A 1 97 ? -2.706 0.361 -9.344 1.00 97.62 97 LEU A N 1
ATOM 654 C CA . LEU A 1 97 ? -4.087 0.313 -9.836 1.00 97.62 97 LEU A CA 1
ATOM 655 C C . LEU A 1 97 ? -4.421 1.485 -10.768 1.00 97.62 97 LEU A C 1
ATOM 657 O O . LEU A 1 97 ? -5.123 1.300 -11.764 1.00 97.62 97 LEU A O 1
ATOM 661 N N . VAL A 1 98 ? -3.888 2.680 -10.497 1.00 96.56 98 VAL A N 1
ATOM 662 C CA . VAL A 1 98 ? -3.972 3.835 -11.401 1.00 96.56 98 VAL A CA 1
ATOM 663 C C . VAL A 1 98 ? -3.298 3.513 -12.730 1.00 96.56 98 VAL A C 1
ATOM 665 O O . VAL A 1 98 ? -3.881 3.789 -13.782 1.00 96.56 98 VAL A O 1
ATOM 668 N N . HIS A 1 99 ? -2.105 2.908 -12.701 1.00 96.12 99 HIS A N 1
ATOM 669 C CA . HIS A 1 99 ? -1.418 2.493 -13.919 1.00 96.12 99 HIS A CA 1
ATOM 670 C C . HIS A 1 99 ? -2.276 1.509 -14.717 1.00 96.12 99 HIS A C 1
ATOM 672 O O . HIS A 1 99 ? -2.618 1.810 -15.863 1.00 96.12 99 HIS A O 1
ATOM 678 N N . LEU A 1 100 ? -2.699 0.399 -14.103 1.00 96.56 100 LEU A N 1
ATOM 679 C CA . LEU A 1 100 ? -3.515 -0.634 -14.752 1.00 96.56 100 LEU A CA 1
ATOM 680 C C . LEU A 1 100 ? -4.801 -0.063 -15.351 1.00 96.56 100 LEU A C 1
ATOM 682 O O . LEU A 1 100 ? -5.116 -0.320 -16.513 1.00 96.56 100 LEU A O 1
ATOM 686 N N . ARG A 1 101 ? -5.503 0.803 -14.612 1.00 95.69 101 ARG A N 1
ATOM 687 C CA . ARG A 1 101 ? -6.694 1.498 -15.113 1.00 95.69 101 ARG A CA 1
ATOM 688 C C . ARG A 1 101 ? -6.373 2.395 -16.306 1.00 95.69 101 ARG A C 1
ATOM 690 O O . ARG A 1 101 ? -7.156 2.447 -17.253 1.00 95.69 101 ARG A O 1
ATOM 697 N N . SER A 1 102 ? -5.238 3.093 -16.281 1.00 95.00 102 SER A N 1
ATOM 698 C CA . SER A 1 102 ? -4.826 3.987 -17.370 1.00 95.00 102 SER A CA 1
ATOM 699 C C . SER A 1 102 ? -4.522 3.243 -18.672 1.00 95.00 102 SER A C 1
ATOM 701 O O . SER A 1 102 ? -4.751 3.793 -19.749 1.00 95.00 102 SER A O 1
ATOM 703 N N . VAL A 1 103 ? -4.077 1.986 -18.573 1.00 95.56 103 VAL A N 1
ATOM 704 C CA . VAL A 1 103 ? -3.852 1.082 -19.712 1.00 95.56 103 VAL A CA 1
ATOM 705 C C . VAL A 1 103 ? -5.018 0.110 -19.944 1.00 95.56 103 VAL A C 1
ATOM 707 O O . VAL A 1 103 ? -4.891 -0.824 -20.731 1.00 95.56 103 VAL A O 1
ATOM 710 N N . GLN A 1 104 ? -6.162 0.341 -19.286 1.00 95.62 104 GLN A N 1
ATOM 711 C CA . GLN A 1 104 ? -7.398 -0.443 -19.414 1.00 95.62 104 GLN A CA 1
ATOM 712 C C . GLN A 1 104 ? -7.218 -1.948 -19.142 1.00 95.62 104 GLN A C 1
ATOM 714 O O . GLN A 1 104 ? -7.833 -2.791 -19.794 1.00 95.62 104 GLN A O 1
ATOM 719 N N . ARG A 1 105 ? -6.376 -2.291 -18.165 1.00 96.19 105 ARG A N 1
ATOM 720 C CA . ARG A 1 105 ? -6.151 -3.664 -17.708 1.00 96.19 105 ARG A CA 1
ATOM 721 C C . ARG A 1 105 ? -6.901 -3.937 -16.407 1.00 96.19 105 ARG A C 1
ATOM 723 O O . ARG A 1 105 ? -6.914 -3.107 -15.500 1.00 96.19 105 ARG A O 1
ATOM 730 N N . ASP A 1 106 ? -7.527 -5.109 -16.332 1.00 96.56 106 ASP A N 1
ATOM 731 C CA . ASP A 1 106 ? -8.156 -5.610 -15.109 1.00 96.56 106 ASP A CA 1
ATOM 732 C C . ASP A 1 106 ? -7.069 -6.205 -14.190 1.00 96.56 106 ASP A C 1
ATOM 734 O O . ASP A 1 106 ? -6.370 -7.126 -14.627 1.00 96.56 106 ASP A O 1
ATOM 738 N N . PRO A 1 107 ? -6.942 -5.738 -12.931 1.00 96.56 107 PRO A N 1
ATOM 739 C CA . PRO A 1 107 ? -5.972 -6.255 -11.963 1.00 96.56 107 PRO A CA 1
ATOM 740 C C . PRO A 1 107 ? -5.971 -7.780 -11.793 1.00 96.56 107 PRO A C 1
ATOM 742 O O . PRO A 1 107 ? -4.930 -8.364 -11.497 1.00 96.56 107 PRO A O 1
ATOM 745 N N . ARG A 1 108 ? -7.107 -8.449 -12.024 1.00 96.88 108 ARG A N 1
ATOM 746 C CA . ARG A 1 108 ? -7.233 -9.912 -11.906 1.00 96.88 108 ARG A CA 1
ATOM 747 C C . ARG A 1 108 ? -6.464 -10.679 -12.976 1.00 96.88 108 ARG A C 1
ATOM 749 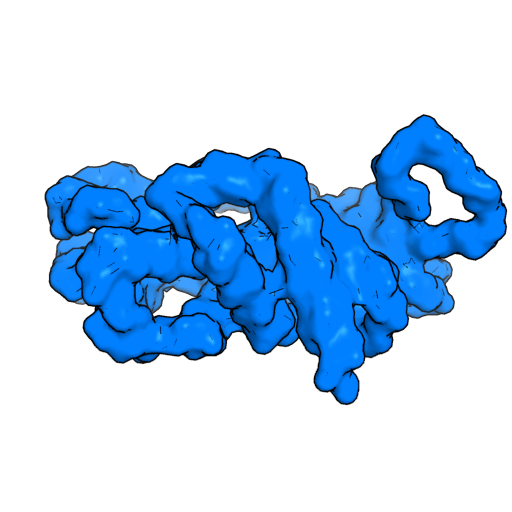O O . ARG A 1 108 ? -6.163 -11.850 -12.776 1.00 96.88 108 ARG A O 1
ATOM 756 N N . PHE A 1 109 ? -6.179 -10.042 -14.108 1.00 96.62 109 PHE A N 1
ATOM 757 C CA . PHE A 1 109 ? -5.478 -10.646 -15.243 1.00 96.62 109 PHE A CA 1
ATOM 758 C C . PHE A 1 109 ? -4.127 -9.977 -15.513 1.00 96.62 109 PHE A C 1
ATOM 760 O O . PHE A 1 109 ? -3.542 -10.198 -16.572 1.00 96.62 109 PHE A O 1
ATOM 767 N N . SER A 1 110 ? -3.658 -9.144 -14.582 1.00 97.12 110 SER A N 1
ATOM 768 C CA . SER A 1 110 ? -2.408 -8.408 -14.709 1.00 97.12 110 SER A CA 1
ATOM 769 C C . SER A 1 110 ? -1.301 -9.033 -13.883 1.00 97.12 110 SER A C 1
ATOM 771 O O . SER A 1 110 ? -1.459 -9.252 -12.682 1.00 97.12 110 SER A O 1
ATOM 773 N N . ARG A 1 111 ? -0.155 -9.245 -14.525 1.00 97.69 111 ARG A N 1
ATOM 774 C CA . ARG A 1 111 ? 1.072 -9.707 -13.881 1.00 97.69 111 ARG A CA 1
ATOM 775 C C . ARG A 1 111 ? 1.706 -8.563 -13.118 1.00 97.69 111 ARG A C 1
ATOM 777 O O . ARG A 1 111 ? 2.110 -7.566 -13.714 1.00 97.69 111 ARG A O 1
ATOM 784 N N . THR A 1 112 ? 1.813 -8.726 -11.808 1.00 98.25 112 THR A N 1
ATOM 785 C CA . THR A 1 112 ? 2.424 -7.742 -10.916 1.00 98.25 112 THR A CA 1
ATOM 786 C C . THR A 1 112 ? 3.664 -8.332 -10.261 1.00 98.25 112 THR A C 1
ATOM 788 O O . THR A 1 112 ? 3.586 -9.364 -9.597 1.00 98.25 112 THR A O 1
ATOM 791 N N . LEU A 1 113 ? 4.810 -7.672 -10.413 1.00 98.31 113 LEU A N 1
ATOM 792 C CA . LEU A 1 113 ? 6.058 -8.048 -9.752 1.00 98.31 113 LEU A CA 1
ATOM 793 C C . LEU A 1 113 ? 6.347 -7.095 -8.593 1.00 98.31 113 LEU A C 1
ATOM 795 O O . LEU A 1 113 ? 6.431 -5.889 -8.800 1.00 98.31 113 LEU A O 1
ATOM 799 N N . VAL A 1 114 ? 6.573 -7.625 -7.394 1.00 98.19 114 VAL A N 1
ATOM 800 C CA . VAL A 1 114 ? 7.071 -6.850 -6.249 1.00 98.19 114 VAL A CA 1
ATOM 801 C C . VAL A 1 114 ? 8.560 -7.133 -6.059 1.00 98.19 114 VAL A C 1
ATOM 803 O O . VAL A 1 114 ? 8.951 -8.239 -5.679 1.00 98.19 114 VAL A O 1
ATOM 806 N N . VAL A 1 115 ? 9.391 -6.124 -6.314 1.00 97.44 115 VAL A N 1
ATOM 807 C CA . VAL A 1 115 ? 10.851 -6.168 -6.168 1.00 97.44 115 VAL A CA 1
ATOM 808 C C . VAL A 1 115 ? 11.223 -5.672 -4.771 1.00 97.44 115 VAL A C 1
ATOM 810 O O . VAL A 1 115 ? 10.814 -4.589 -4.360 1.00 97.44 115 VAL A O 1
ATOM 813 N N . GLY A 1 116 ? 12.005 -6.462 -4.032 1.00 95.06 116 GLY A N 1
ATOM 814 C CA . GLY A 1 116 ? 12.304 -6.213 -2.618 1.00 95.06 116 GLY A CA 1
ATOM 815 C C . GLY A 1 116 ? 11.214 -6.725 -1.672 1.00 95.06 116 GLY A C 1
ATOM 816 O O . GLY A 1 116 ? 10.996 -6.147 -0.608 1.00 95.06 116 GLY A O 1
ATOM 817 N N . ALA A 1 117 ? 10.524 -7.805 -2.051 1.00 92.00 117 ALA A N 1
ATOM 818 C CA . ALA A 1 117 ? 9.333 -8.321 -1.376 1.00 92.00 117 ALA A CA 1
ATOM 819 C C . ALA A 1 117 ? 9.478 -8.600 0.133 1.00 92.00 117 ALA A C 1
ATOM 821 O O . ALA A 1 117 ? 8.484 -8.558 0.855 1.00 92.00 117 ALA A O 1
ATOM 822 N N . ARG A 1 118 ? 10.690 -8.847 0.648 1.00 90.12 118 ARG A N 1
ATOM 823 C CA . ARG A 1 118 ? 10.933 -8.973 2.099 1.00 90.12 118 ARG A CA 1
ATOM 824 C C . ARG A 1 118 ? 10.526 -7.735 2.900 1.00 90.12 118 ARG A C 1
ATOM 826 O O . ARG A 1 118 ? 10.199 -7.873 4.071 1.00 90.12 118 ARG A O 1
ATOM 833 N N . GLY A 1 119 ? 10.554 -6.555 2.285 1.00 84.62 119 GLY A N 1
ATOM 834 C CA . GLY A 1 119 ? 10.097 -5.299 2.883 1.00 84.62 119 GLY A CA 1
ATOM 835 C C . GLY A 1 119 ? 8.662 -4.925 2.512 1.00 84.62 119 GLY A C 1
ATOM 836 O O . GLY A 1 119 ? 8.259 -3.794 2.756 1.00 84.62 119 GLY A O 1
ATOM 837 N N . ALA A 1 120 ? 7.896 -5.824 1.883 1.00 86.62 120 ALA A N 1
ATOM 838 C CA . ALA A 1 120 ? 6.577 -5.485 1.359 1.00 86.62 120 ALA A CA 1
ATOM 839 C C . ALA A 1 120 ? 5.513 -5.282 2.450 1.00 86.62 120 ALA A C 1
ATOM 841 O O . ALA A 1 120 ? 4.496 -4.664 2.157 1.00 86.62 120 ALA A O 1
ATOM 842 N N . GLY A 1 121 ? 5.716 -5.765 3.682 1.00 86.25 121 GLY A N 1
ATOM 843 C CA . GLY A 1 121 ? 4.782 -5.572 4.798 1.00 86.25 121 GLY A CA 1
ATOM 844 C C . GLY A 1 121 ? 3.317 -5.813 4.396 1.00 86.25 121 GLY A C 1
ATOM 845 O O . GLY A 1 121 ? 2.961 -6.869 3.867 1.00 86.25 121 GLY A O 1
ATOM 846 N N . ALA A 1 122 ? 2.472 -4.795 4.578 1.00 92.50 122 ALA A N 1
ATOM 847 C CA . ALA A 1 122 ? 1.049 -4.828 4.230 1.00 92.50 122 ALA A CA 1
ATOM 848 C C . ALA A 1 122 ? 0.738 -4.797 2.715 1.00 92.50 122 ALA A C 1
ATOM 850 O O . ALA A 1 122 ? -0.411 -5.019 2.331 1.00 92.50 122 ALA A O 1
ATOM 851 N N . LEU A 1 123 ? 1.719 -4.545 1.840 1.00 95.50 123 LEU A N 1
ATOM 852 C CA . LEU A 1 123 ? 1.510 -4.373 0.398 1.00 95.50 123 LEU A CA 1
ATOM 853 C C . LEU A 1 123 ? 0.962 -5.631 -0.276 1.00 95.50 123 LEU A C 1
ATOM 855 O O . LEU A 1 123 ? -0.002 -5.533 -1.026 1.00 95.50 123 LEU A O 1
ATOM 859 N N . VAL A 1 124 ? 1.542 -6.808 -0.021 1.00 95.62 124 VAL A N 1
ATOM 860 C CA . VAL A 1 124 ? 1.096 -8.050 -0.682 1.00 95.62 124 VAL A CA 1
ATOM 861 C C . VAL A 1 124 ? -0.343 -8.410 -0.285 1.00 95.62 124 VAL A C 1
ATOM 863 O O . VAL A 1 124 ? -1.165 -8.593 -1.186 1.00 95.62 124 VAL A O 1
ATOM 866 N N . PRO A 1 125 ? -0.712 -8.446 1.015 1.00 95.50 125 PRO A N 1
ATOM 867 C CA . PRO A 1 125 ? -2.106 -8.632 1.414 1.00 95.50 125 PRO A CA 1
ATOM 868 C C . PRO A 1 125 ? -3.054 -7.581 0.827 1.00 95.50 125 PRO A C 1
ATOM 870 O O . PRO A 1 125 ? -4.174 -7.918 0.447 1.00 95.50 125 PRO A O 1
ATOM 873 N N . LEU A 1 126 ? -2.617 -6.321 0.732 1.00 97.44 126 LEU A N 1
ATOM 874 C CA . LEU A 1 126 ? -3.425 -5.242 0.172 1.00 97.44 126 LEU A CA 1
ATOM 875 C C . LEU A 1 126 ? -3.658 -5.411 -1.336 1.00 97.44 126 LEU A C 1
ATOM 877 O O . LEU A 1 126 ? -4.795 -5.290 -1.782 1.00 97.44 126 LEU A O 1
ATOM 881 N N . LEU A 1 127 ? -2.627 -5.748 -2.114 1.00 97.62 127 LEU A N 1
ATOM 882 C CA . LEU A 1 127 ? -2.754 -6.021 -3.552 1.00 97.62 127 LEU A CA 1
ATOM 883 C C . LEU A 1 127 ? -3.743 -7.167 -3.810 1.00 97.62 127 LEU A C 1
ATOM 885 O O . LEU A 1 127 ? -4.643 -7.028 -4.640 1.00 97.62 127 LEU A O 1
ATOM 889 N N . LEU A 1 128 ? -3.638 -8.256 -3.040 1.00 97.00 128 LEU A N 1
ATOM 890 C CA . LEU A 1 128 ? -4.587 -9.372 -3.096 1.00 97.00 128 LEU A CA 1
ATOM 891 C C . LEU A 1 128 ? -6.013 -8.918 -2.739 1.00 97.00 128 LEU A C 1
ATOM 893 O O . LEU A 1 128 ? -6.966 -9.264 -3.438 1.00 97.00 128 LEU A O 1
ATOM 897 N N . ALA A 1 129 ? -6.175 -8.108 -1.686 1.00 96.62 129 ALA A N 1
ATOM 898 C CA . ALA A 1 129 ? -7.474 -7.571 -1.275 1.00 96.62 129 ALA A CA 1
ATOM 899 C C . ALA A 1 129 ? -8.102 -6.654 -2.342 1.00 96.62 129 ALA A C 1
ATOM 901 O O . ALA A 1 129 ? -9.327 -6.654 -2.495 1.00 96.62 129 ALA A O 1
ATOM 902 N N . CYS A 1 130 ? -7.275 -5.927 -3.097 1.00 97.12 130 CYS A N 1
ATOM 903 C CA . CYS A 1 130 ? -7.662 -5.110 -4.249 1.00 97.12 130 CYS A CA 1
ATOM 904 C C . CYS A 1 130 ? -7.872 -5.923 -5.543 1.00 97.12 130 CYS A C 1
ATOM 906 O O . CYS A 1 130 ? -8.224 -5.354 -6.574 1.00 97.12 130 CYS A O 1
ATOM 908 N N . GLY A 1 131 ? -7.704 -7.248 -5.506 1.00 96.75 131 GLY A N 1
ATOM 909 C CA . GLY A 1 131 ? -8.001 -8.142 -6.626 1.00 96.75 131 GLY A CA 1
ATOM 910 C C . GLY A 1 131 ? -6.848 -8.379 -7.601 1.00 96.75 131 GLY A C 1
ATOM 911 O O . GLY A 1 131 ? -7.095 -8.918 -8.678 1.00 96.75 131 GLY A O 1
ATOM 912 N N . VAL A 1 132 ? -5.612 -8.019 -7.244 1.00 97.44 132 VAL A N 1
ATOM 913 C CA . VAL A 1 132 ? -4.415 -8.413 -8.003 1.00 97.44 132 VAL A CA 1
ATOM 914 C C . VAL A 1 132 ? -4.168 -9.901 -7.771 1.00 97.44 132 VAL A C 1
ATOM 916 O O . VAL A 1 132 ? -3.824 -10.297 -6.661 1.00 97.44 132 VAL A O 1
ATOM 919 N N . ALA A 1 133 ? -4.381 -10.728 -8.794 1.00 94.12 133 ALA A N 1
ATOM 920 C CA . ALA A 1 133 ? -4.348 -12.186 -8.645 1.00 94.12 133 ALA A CA 1
ATOM 921 C C . ALA A 1 133 ? -3.024 -12.829 -9.091 1.00 94.12 133 ALA A C 1
ATOM 923 O O . ALA A 1 133 ? -2.599 -13.815 -8.491 1.00 94.12 133 ALA A O 1
ATOM 924 N N . ASP A 1 134 ? -2.372 -12.285 -10.123 1.00 97.31 134 ASP A N 1
ATOM 925 C CA . ASP A 1 134 ? -1.097 -12.793 -10.643 1.00 97.31 134 ASP A CA 1
ATOM 926 C C . ASP A 1 134 ? 0.058 -11.958 -10.073 1.00 97.31 134 ASP A C 1
ATOM 928 O O . ASP A 1 134 ? 0.454 -10.927 -10.624 1.00 97.31 134 ASP A O 1
ATOM 932 N N . LEU A 1 135 ? 0.536 -12.367 -8.895 1.00 97.25 135 LEU A N 1
ATOM 933 C CA . LEU A 1 135 ? 1.532 -11.642 -8.115 1.00 97.25 135 LEU A CA 1
ATOM 934 C C . LEU A 1 135 ? 2.804 -12.477 -7.953 1.00 97.25 135 LEU A C 1
ATOM 936 O O . LEU A 1 135 ? 2.788 -13.564 -7.378 1.00 97.25 135 LEU A O 1
ATOM 940 N N . SER A 1 136 ? 3.921 -11.932 -8.429 1.00 97.44 136 SER A N 1
ATOM 941 C CA . SER A 1 136 ? 5.257 -12.506 -8.281 1.00 97.44 136 SER A CA 1
ATOM 942 C C . SER A 1 136 ? 6.095 -11.669 -7.321 1.00 97.44 136 SER A C 1
ATOM 944 O O . SER A 1 136 ? 6.006 -10.441 -7.290 1.00 97.44 136 SER A O 1
ATOM 946 N N . LEU A 1 137 ? 6.928 -12.340 -6.533 1.00 97.50 137 LEU A N 1
ATOM 947 C CA . LEU A 1 137 ? 7.825 -11.718 -5.565 1.00 97.50 137 LEU A CA 1
ATOM 948 C C . LEU A 1 137 ? 9.267 -11.943 -6.003 1.00 97.50 137 LEU A C 1
ATOM 950 O O . LEU A 1 137 ? 9.616 -13.044 -6.422 1.00 97.50 137 LEU A O 1
ATOM 954 N N . TRP A 1 138 ? 10.102 -10.919 -5.868 1.00 97.62 138 TRP A N 1
ATOM 955 C CA . TRP A 1 138 ? 11.525 -11.013 -6.169 1.00 97.62 138 TRP A CA 1
ATOM 956 C C . TRP A 1 138 ? 12.349 -10.279 -5.115 1.00 97.62 138 TRP A C 1
ATOM 958 O O . TRP A 1 138 ? 11.999 -9.180 -4.677 1.00 97.62 138 TRP A O 1
ATOM 968 N N . ASN A 1 139 ? 13.462 -10.875 -4.705 1.00 96.38 139 ASN A N 1
ATOM 969 C CA . ASN A 1 139 ? 14.452 -10.298 -3.805 1.00 96.38 139 ASN A CA 1
ATOM 970 C C . ASN A 1 139 ? 15.852 -10.408 -4.412 1.00 96.38 139 ASN A C 1
ATOM 972 O O . ASN A 1 139 ? 16.096 -11.179 -5.334 1.00 96.38 139 ASN A O 1
ATOM 976 N N . VAL A 1 140 ? 16.805 -9.663 -3.851 1.00 95.62 140 VAL A N 1
ATOM 977 C CA . VAL A 1 140 ? 18.194 -9.638 -4.339 1.00 95.62 140 VAL A CA 1
ATOM 978 C C . VAL A 1 140 ? 18.823 -11.038 -4.353 1.00 95.62 140 VAL A C 1
ATOM 980 O O . VAL A 1 140 ? 19.620 -11.349 -5.232 1.00 95.62 140 VAL A O 1
ATOM 983 N N . GLU A 1 141 ? 18.445 -11.912 -3.419 1.00 95.94 141 GLU A N 1
ATOM 984 C CA . GLU A 1 141 ? 18.935 -13.293 -3.349 1.00 95.94 141 GLU A CA 1
ATOM 985 C C . GLU A 1 141 ? 18.429 -14.198 -4.478 1.00 95.94 141 GLU A C 1
ATOM 987 O O . GLU A 1 141 ? 19.018 -15.260 -4.716 1.00 95.94 141 GLU A O 1
ATOM 992 N N . ASP A 1 142 ? 17.357 -13.794 -5.159 1.00 96.56 142 ASP A N 1
ATOM 993 C CA . ASP A 1 142 ? 16.765 -14.537 -6.269 1.00 96.56 142 ASP A CA 1
ATOM 994 C C . ASP A 1 142 ? 17.536 -14.300 -7.573 1.00 96.56 142 ASP A C 1
ATOM 996 O O . ASP A 1 142 ? 17.493 -15.150 -8.460 1.00 96.56 142 ASP A O 1
ATOM 1000 N N . ASP A 1 143 ? 18.321 -13.216 -7.667 1.00 95.75 143 ASP A N 1
ATOM 1001 C CA . ASP A 1 143 ? 19.060 -12.807 -8.875 1.00 95.75 143 ASP A CA 1
ATOM 1002 C C . ASP A 1 143 ? 19.986 -13.910 -9.417 1.00 95.75 143 ASP A C 1
ATOM 1004 O O . ASP A 1 143 ? 20.187 -14.034 -10.623 1.00 95.75 143 ASP A O 1
ATOM 1008 N N . ARG A 1 144 ? 20.498 -14.776 -8.530 1.00 95.94 144 ARG A N 1
ATOM 1009 C CA . ARG A 1 144 ? 21.342 -15.926 -8.902 1.00 95.94 144 ARG A CA 1
ATOM 1010 C C . ARG A 1 144 ? 20.606 -17.000 -9.715 1.00 95.94 144 ARG A C 1
ATOM 1012 O O . ARG A 1 144 ? 21.256 -17.760 -10.425 1.00 95.94 144 ARG A O 1
ATOM 1019 N N . TRP A 1 145 ? 19.284 -17.097 -9.576 1.00 95.69 145 TRP A N 1
ATOM 1020 C CA . TRP A 1 145 ? 18.445 -18.108 -10.235 1.00 95.69 145 TRP A CA 1
ATOM 1021 C C . TRP A 1 145 ? 17.523 -17.495 -11.285 1.00 95.69 145 TRP A C 1
ATOM 1023 O O . TRP A 1 145 ? 17.273 -18.102 -12.323 1.00 95.69 145 TRP A O 1
ATOM 1033 N N . LEU A 1 146 ? 17.023 -16.295 -11.007 1.00 95.69 146 LEU A N 1
ATOM 1034 C CA . LEU A 1 146 ? 16.127 -15.536 -11.857 1.00 95.69 146 LEU A CA 1
ATOM 1035 C C . LEU A 1 146 ? 16.620 -14.084 -11.889 1.00 95.69 146 LEU A C 1
ATOM 1037 O O . LEU A 1 146 ? 16.200 -13.273 -11.057 1.00 95.69 146 LEU A O 1
ATOM 1041 N N . PRO A 1 147 ? 17.519 -13.746 -12.832 1.00 95.75 147 PRO A N 1
ATOM 1042 C CA . PRO A 1 147 ? 18.046 -12.395 -12.955 1.00 95.75 147 PRO A CA 1
ATOM 1043 C C . PRO A 1 147 ? 16.921 -11.373 -13.103 1.00 95.75 147 PRO A C 1
ATOM 1045 O O . PRO A 1 147 ? 15.957 -11.635 -13.830 1.00 95.75 147 PRO A O 1
ATOM 1048 N N . LEU A 1 148 ? 17.060 -10.193 -12.491 1.00 96.19 148 LEU A N 1
ATOM 1049 C CA . LEU A 1 148 ? 15.988 -9.184 -12.470 1.00 96.19 148 LEU A CA 1
ATOM 1050 C C . LEU A 1 148 ? 15.442 -8.844 -13.870 1.00 96.19 148 LEU A C 1
ATOM 1052 O O . LEU A 1 148 ? 14.232 -8.750 -14.051 1.00 96.19 148 LEU A O 1
ATOM 1056 N N . ARG A 1 149 ? 16.314 -8.740 -14.884 1.00 95.44 149 ARG A N 1
ATOM 1057 C CA . ARG A 1 149 ? 15.915 -8.505 -16.288 1.00 95.44 149 ARG A CA 1
ATOM 1058 C C . ARG A 1 149 ? 14.963 -9.573 -16.831 1.00 95.44 149 ARG A C 1
ATOM 1060 O O . ARG A 1 149 ? 14.088 -9.273 -17.632 1.00 95.44 149 ARG A O 1
ATOM 1067 N N . THR A 1 150 ? 15.129 -10.818 -16.394 1.00 95.44 150 THR A N 1
ATOM 1068 C CA . THR A 1 150 ? 14.224 -11.913 -16.760 1.00 95.44 150 THR A CA 1
ATOM 1069 C C . THR A 1 150 ? 12.924 -11.823 -15.968 1.00 95.44 150 THR A C 1
ATOM 1071 O O . THR A 1 150 ? 11.861 -12.044 -16.534 1.00 95.44 150 THR A O 1
ATOM 1074 N N . ALA A 1 151 ? 13.000 -11.471 -14.681 1.00 95.94 151 ALA A N 1
ATOM 1075 C CA . ALA A 1 151 ? 11.838 -11.382 -13.799 1.00 95.94 151 ALA A CA 1
ATOM 1076 C C . ALA A 1 151 ? 10.835 -10.297 -14.221 1.00 95.94 151 ALA A C 1
ATOM 1078 O O . ALA A 1 151 ? 9.635 -10.507 -14.093 1.00 95.94 151 ALA A O 1
ATOM 1079 N N . VAL A 1 152 ? 11.305 -9.153 -14.730 1.00 96.12 152 VAL A N 1
ATOM 1080 C CA . VAL A 1 152 ? 10.417 -8.055 -15.164 1.00 96.12 152 VAL A CA 1
ATOM 1081 C C . VAL A 1 152 ? 9.786 -8.282 -16.541 1.00 96.12 152 VAL A C 1
ATOM 1083 O O . VAL A 1 152 ? 8.928 -7.511 -16.967 1.00 96.12 152 VAL A O 1
ATOM 1086 N N . ARG A 1 153 ? 10.235 -9.301 -17.279 1.00 92.81 153 ARG A N 1
ATOM 1087 C CA . ARG A 1 153 ? 9.779 -9.540 -18.646 1.00 92.81 153 ARG A CA 1
ATOM 1088 C C . ARG A 1 153 ? 8.308 -9.956 -18.642 1.00 92.81 153 ARG A C 1
ATOM 1090 O O . ARG A 1 153 ? 7.910 -10.824 -17.874 1.00 92.81 153 ARG A O 1
ATOM 1097 N N . ASP A 1 154 ? 7.525 -9.370 -19.546 1.00 91.31 154 ASP A N 1
ATOM 1098 C CA . ASP A 1 154 ? 6.088 -9.643 -19.704 1.00 91.31 154 ASP A CA 1
ATOM 1099 C C . ASP A 1 154 ? 5.260 -9.373 -18.427 1.00 91.31 154 ASP A C 1
ATOM 1101 O O . ASP A 1 154 ? 4.203 -9.979 -18.228 1.00 91.31 154 ASP A O 1
ATOM 1105 N N . VAL A 1 155 ? 5.749 -8.481 -17.557 1.00 96.50 155 VAL A N 1
ATOM 1106 C CA . VAL A 1 155 ? 5.047 -7.989 -16.366 1.00 96.50 155 VAL A CA 1
ATOM 1107 C C . VAL A 1 155 ? 4.278 -6.713 -16.721 1.00 96.50 155 VAL A C 1
ATOM 1109 O O . VAL A 1 155 ? 4.826 -5.807 -17.349 1.00 96.50 155 VAL A O 1
ATOM 1112 N N . ASP A 1 156 ? 3.012 -6.624 -16.305 1.00 97.12 156 ASP A N 1
ATOM 1113 C CA . ASP A 1 156 ? 2.172 -5.447 -16.550 1.00 97.12 156 ASP A CA 1
ATOM 1114 C C . ASP A 1 156 ? 2.510 -4.295 -15.593 1.00 97.12 156 ASP A C 1
ATOM 1116 O O . ASP A 1 156 ? 2.460 -3.138 -15.999 1.00 97.12 156 ASP A O 1
ATOM 1120 N N . VAL A 1 157 ? 2.858 -4.598 -14.334 1.00 97.88 157 VAL A N 1
ATOM 1121 C CA . VAL A 1 157 ? 3.272 -3.618 -13.312 1.00 97.88 157 VAL A CA 1
ATOM 1122 C C . VAL A 1 157 ? 4.417 -4.149 -12.456 1.00 97.88 157 VAL A C 1
ATOM 1124 O O . VAL A 1 157 ? 4.343 -5.248 -11.912 1.00 97.88 157 VAL A O 1
ATOM 1127 N N . VAL A 1 158 ? 5.449 -3.333 -12.259 1.00 98.19 158 VAL A N 1
ATOM 1128 C CA . VAL A 1 158 ? 6.543 -3.604 -11.323 1.00 98.19 158 VAL A CA 1
ATOM 1129 C C . VAL A 1 158 ? 6.459 -2.615 -10.169 1.00 98.19 158 VAL A C 1
ATOM 1131 O O . VAL A 1 158 ? 6.480 -1.411 -10.386 1.00 98.19 158 VAL A O 1
ATOM 1134 N N . ILE A 1 159 ? 6.393 -3.102 -8.935 1.00 97.94 159 ILE A N 1
ATOM 1135 C CA . ILE A 1 159 ? 6.502 -2.279 -7.730 1.00 97.94 159 ILE A CA 1
ATOM 1136 C C . ILE A 1 159 ? 7.918 -2.447 -7.184 1.00 97.94 159 ILE A C 1
ATOM 1138 O O . ILE A 1 159 ? 8.280 -3.530 -6.721 1.00 97.94 159 ILE A O 1
ATOM 1142 N N . ASP A 1 160 ? 8.724 -1.390 -7.261 1.00 96.88 160 ASP A N 1
ATOM 1143 C CA . ASP A 1 160 ? 10.138 -1.415 -6.884 1.00 96.88 160 ASP A CA 1
ATOM 1144 C C . ASP A 1 160 ? 10.362 -0.773 -5.514 1.00 96.88 160 ASP A C 1
ATOM 1146 O O . ASP A 1 160 ? 10.433 0.451 -5.376 1.00 96.88 160 ASP A O 1
ATOM 1150 N N . LEU A 1 161 ? 10.471 -1.622 -4.487 1.00 94.81 161 LEU A N 1
ATOM 1151 C CA . LEU A 1 161 ? 10.645 -1.195 -3.097 1.00 94.81 161 LEU A CA 1
ATOM 1152 C C . LEU A 1 161 ? 12.084 -0.782 -2.770 1.00 94.81 161 LEU A C 1
ATOM 1154 O O . LEU A 1 161 ? 12.308 -0.108 -1.765 1.00 94.81 161 LEU A O 1
ATOM 1158 N N . ILE A 1 162 ? 13.052 -1.200 -3.591 1.00 93.94 162 ILE A N 1
ATOM 1159 C CA . ILE A 1 162 ? 14.492 -1.069 -3.317 1.00 93.94 162 ILE A CA 1
ATOM 1160 C C . ILE A 1 162 ? 15.248 -0.278 -4.399 1.00 93.94 162 ILE A C 1
ATOM 1162 O O . ILE A 1 162 ? 16.477 -0.219 -4.363 1.00 93.94 162 ILE A O 1
ATOM 1166 N N . GLY A 1 163 ? 14.536 0.305 -5.370 1.00 93.31 163 GLY A N 1
ATOM 1167 C CA . GLY A 1 163 ? 15.100 1.115 -6.457 1.00 93.31 163 GLY A CA 1
ATOM 1168 C C . GLY A 1 163 ? 16.010 0.334 -7.412 1.00 93.31 163 GLY A C 1
ATOM 1169 O O . GLY A 1 163 ? 16.884 0.909 -8.067 1.00 93.31 163 GLY A O 1
ATOM 1170 N N . ARG A 1 164 ? 15.873 -0.996 -7.464 1.00 93.75 164 ARG A N 1
ATOM 1171 C CA . ARG A 1 164 ? 16.798 -1.864 -8.201 1.00 93.75 164 ARG A CA 1
ATOM 1172 C C . ARG A 1 164 ? 16.545 -1.856 -9.706 1.00 93.75 164 ARG A C 1
ATOM 1174 O O . ARG A 1 164 ? 17.502 -2.015 -10.461 1.00 93.75 164 ARG A O 1
ATOM 1181 N N . VAL A 1 165 ? 15.303 -1.668 -10.146 1.00 94.25 165 VAL A N 1
ATOM 1182 C CA . VAL A 1 165 ? 14.901 -1.739 -11.559 1.00 94.25 165 VAL A CA 1
ATOM 1183 C C . VAL A 1 165 ? 15.579 -0.630 -12.359 1.00 94.25 165 VAL A C 1
ATOM 1185 O O . VAL A 1 165 ? 16.271 -0.917 -13.339 1.00 94.25 165 VAL A O 1
ATOM 1188 N N . ARG A 1 166 ? 15.474 0.621 -11.890 1.00 91.31 166 ARG A N 1
ATOM 1189 C CA . ARG A 1 166 ? 16.165 1.765 -12.504 1.00 91.31 166 ARG A CA 1
ATOM 1190 C C . ARG A 1 166 ? 17.680 1.674 -12.328 1.00 91.31 166 ARG A C 1
ATOM 1192 O O . ARG A 1 166 ? 18.415 1.907 -13.282 1.00 91.31 166 ARG A O 1
ATOM 1199 N N . ALA A 1 167 ? 18.169 1.290 -11.144 1.00 90.62 167 ALA A N 1
ATOM 1200 C CA . ALA A 1 167 ? 19.611 1.170 -10.899 1.00 90.62 167 ALA A CA 1
ATOM 1201 C C . ALA A 1 167 ? 20.296 0.139 -11.818 1.00 90.62 167 ALA A C 1
ATOM 1203 O O . ALA A 1 167 ? 21.469 0.289 -12.151 1.00 90.62 167 ALA A O 1
ATOM 1204 N N . ALA A 1 168 ? 19.568 -0.898 -12.235 1.00 91.38 168 ALA A N 1
ATOM 1205 C CA . ALA A 1 168 ? 20.040 -1.904 -13.180 1.00 91.38 168 ALA A CA 1
ATOM 1206 C C . ALA A 1 168 ? 19.758 -1.551 -14.659 1.00 91.38 168 ALA A C 1
ATOM 1208 O O . ALA A 1 168 ? 20.132 -2.326 -15.542 1.00 91.38 168 ALA A O 1
ATOM 1209 N N . GLY A 1 169 ? 19.110 -0.412 -14.942 1.00 90.88 169 GLY A N 1
ATOM 1210 C CA . GLY A 1 169 ? 18.737 0.026 -16.294 1.00 90.88 169 GLY A CA 1
ATOM 1211 C C . GLY A 1 169 ? 17.722 -0.889 -16.982 1.00 90.88 169 GLY A C 1
ATOM 1212 O O . GLY A 1 169 ? 17.740 -1.023 -18.204 1.00 90.88 169 GLY A O 1
ATOM 1213 N N . VAL A 1 170 ? 16.895 -1.583 -16.197 1.00 91.94 170 VAL A N 1
ATOM 1214 C CA . VAL A 1 170 ? 15.912 -2.564 -16.682 1.00 91.94 170 VAL A CA 1
ATOM 1215 C C . VAL A 1 170 ? 14.527 -1.919 -16.859 1.00 91.94 170 VAL A C 1
ATOM 1217 O O . VAL A 1 170 ? 13.647 -2.469 -17.511 1.00 91.94 170 VAL A O 1
ATOM 1220 N N . ASP A 1 171 ? 14.328 -0.705 -16.349 1.00 89.81 171 ASP A N 1
ATOM 1221 C CA . ASP A 1 171 ? 13.113 0.088 -16.567 1.00 89.81 171 ASP A CA 1
ATOM 1222 C C . ASP A 1 171 ? 12.824 0.343 -18.056 1.00 89.81 171 ASP A C 1
ATOM 1224 O O . ASP A 1 171 ? 11.665 0.449 -18.445 1.00 89.81 171 ASP A O 1
ATOM 1228 N N . GLN A 1 172 ? 13.861 0.361 -18.899 1.00 88.19 172 GLN A N 1
ATOM 1229 C CA .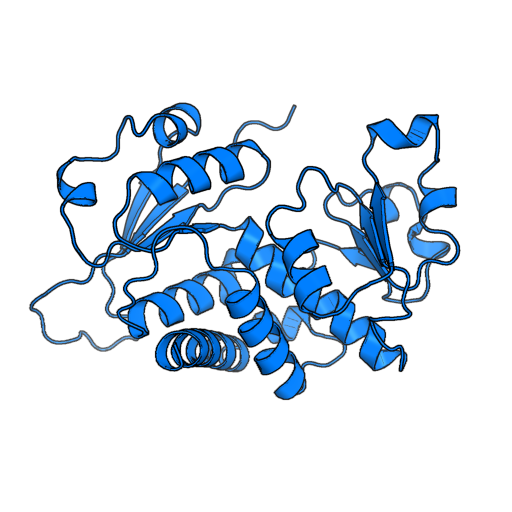 GLN A 1 172 ? 13.746 0.470 -20.359 1.00 88.19 172 GLN A CA 1
ATOM 1230 C C . GLN A 1 172 ? 13.071 -0.746 -21.012 1.00 88.19 172 GLN A C 1
ATOM 1232 O O . GLN A 1 172 ? 12.503 -0.619 -22.095 1.00 88.19 172 GLN A O 1
ATOM 1237 N N . ASP A 1 173 ? 13.123 -1.908 -20.355 1.00 87.50 173 ASP A N 1
ATOM 1238 C CA . ASP A 1 173 ? 12.473 -3.141 -20.809 1.00 87.50 173 ASP A CA 1
ATOM 1239 C C . ASP A 1 173 ? 10.996 -3.204 -20.350 1.00 87.50 173 ASP A C 1
ATOM 1241 O O . ASP A 1 173 ? 10.266 -4.128 -20.714 1.00 87.50 173 ASP A O 1
ATOM 1245 N N . CYS A 1 174 ? 10.542 -2.225 -19.555 1.00 90.38 174 CYS A N 1
ATOM 1246 C CA . CYS A 1 174 ? 9.188 -2.134 -19.015 1.00 90.38 174 CYS A CA 1
ATOM 1247 C C . CYS A 1 174 ? 8.324 -1.148 -19.821 1.00 90.38 174 CYS A C 1
ATOM 1249 O O . CYS A 1 174 ? 8.815 -0.210 -20.451 1.00 90.38 174 CYS A O 1
ATOM 1251 N N . ALA A 1 175 ? 7.001 -1.322 -19.773 1.00 90.12 175 ALA A N 1
ATOM 1252 C CA . ALA A 1 175 ? 6.081 -0.342 -20.340 1.00 90.12 175 ALA A CA 1
ATOM 1253 C C . ALA A 1 175 ? 6.204 1.022 -19.629 1.00 90.12 175 ALA A C 1
ATOM 1255 O O . ALA A 1 175 ? 6.463 1.112 -18.427 1.00 90.12 175 ALA A O 1
ATOM 1256 N N . VAL A 1 176 ? 5.986 2.117 -20.364 1.00 89.81 176 VAL A N 1
ATOM 1257 C CA . VAL A 1 176 ? 6.103 3.471 -19.801 1.00 89.81 176 VAL A CA 1
ATOM 1258 C C . VAL A 1 176 ? 5.158 3.638 -18.610 1.00 89.81 176 VAL A C 1
ATOM 1260 O O . VAL A 1 176 ? 3.939 3.524 -18.735 1.00 89.81 176 VAL A O 1
ATOM 1263 N N . GLY A 1 177 ? 5.740 3.944 -17.450 1.00 89.12 177 GLY A N 1
ATOM 1264 C CA . GLY A 1 177 ? 5.008 4.172 -16.208 1.00 89.12 177 GLY A CA 1
ATOM 1265 C C . GLY A 1 177 ? 4.533 2.908 -15.489 1.00 89.12 177 GLY A C 1
ATOM 1266 O O . GLY A 1 177 ? 3.818 3.060 -14.503 1.00 89.12 177 GLY A O 1
ATOM 1267 N N . SER A 1 178 ? 4.898 1.700 -15.944 1.00 94.88 178 SER A N 1
ATOM 1268 C CA . SER A 1 178 ? 4.548 0.453 -15.245 1.00 94.88 178 SER A CA 1
ATOM 1269 C C . SER A 1 178 ? 5.438 0.157 -14.039 1.00 94.88 178 SER A C 1
ATOM 1271 O O . SER A 1 178 ? 5.092 -0.692 -13.222 1.00 94.88 178 SER A O 1
ATOM 1273 N N . VAL A 1 179 ? 6.561 0.867 -13.900 1.00 96.81 179 VAL A N 1
ATOM 1274 C CA . VAL A 1 179 ? 7.432 0.801 -12.722 1.00 96.81 179 VAL A CA 1
ATOM 1275 C C . VAL A 1 179 ? 6.974 1.834 -11.689 1.00 96.81 179 VAL A C 1
ATOM 1277 O O . VAL A 1 179 ? 7.106 3.044 -11.888 1.00 96.81 179 VAL A O 1
ATOM 1280 N N . ILE A 1 180 ? 6.429 1.342 -10.580 1.00 96.50 180 ILE A N 1
ATOM 1281 C CA . ILE A 1 180 ? 5.979 2.109 -9.420 1.00 96.50 180 ILE A CA 1
ATOM 1282 C C . ILE A 1 180 ? 7.086 2.072 -8.374 1.00 96.50 180 ILE A C 1
ATOM 1284 O O . ILE A 1 180 ? 7.263 1.088 -7.656 1.00 96.50 180 ILE A O 1
ATOM 1288 N N . GLU A 1 181 ? 7.857 3.149 -8.319 1.00 93.44 181 GLU A N 1
ATOM 1289 C CA . GLU A 1 181 ? 8.979 3.268 -7.395 1.00 93.44 181 GLU A CA 1
ATOM 1290 C C . GLU A 1 181 ? 8.511 3.790 -6.050 1.00 93.44 181 GLU A C 1
ATOM 1292 O O . GLU A 1 181 ? 7.626 4.643 -5.940 1.00 93.44 181 GLU A O 1
ATOM 1297 N N . ALA A 1 182 ? 9.132 3.265 -5.011 1.00 89.69 182 ALA A N 1
ATOM 1298 C CA . ALA A 1 182 ? 8.687 3.497 -3.661 1.00 89.69 182 ALA A CA 1
ATOM 1299 C C . ALA A 1 182 ? 9.250 4.777 -3.021 1.00 89.69 182 ALA A C 1
ATOM 1301 O O . ALA A 1 182 ? 8.930 5.045 -1.866 1.00 89.69 182 ALA A O 1
ATOM 1302 N N . ASP A 1 183 ? 10.046 5.546 -3.767 1.00 87.44 183 ASP A N 1
ATOM 1303 C CA . ASP A 1 183 ? 10.534 6.898 -3.469 1.00 87.44 183 ASP A CA 1
ATOM 1304 C C . ASP A 1 183 ? 9.725 8.001 -4.186 1.00 87.44 183 ASP A C 1
ATOM 1306 O O . ASP A 1 183 ? 9.953 9.187 -3.954 1.00 87.44 183 ASP A O 1
ATOM 1310 N N 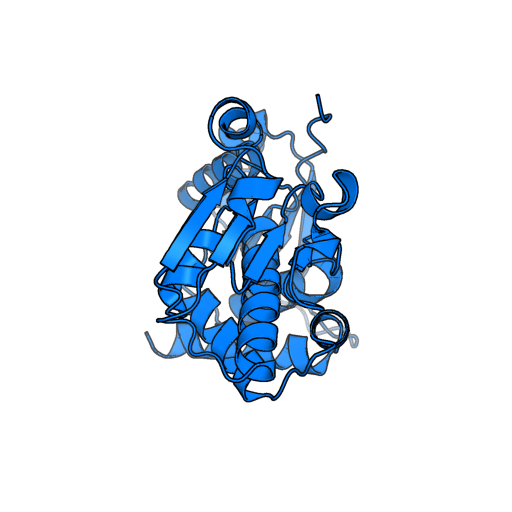. ARG A 1 184 ? 8.746 7.643 -5.036 1.00 85.25 184 ARG A N 1
ATOM 1311 C CA . ARG A 1 184 ? 7.921 8.621 -5.774 1.00 85.25 184 ARG A CA 1
ATOM 1312 C C . ARG A 1 184 ? 6.964 9.434 -4.911 1.00 85.25 184 ARG A C 1
ATOM 1314 O O . ARG A 1 184 ? 6.402 10.409 -5.409 1.00 85.25 184 ARG A O 1
ATOM 1321 N N . PHE A 1 185 ? 6.729 9.018 -3.674 1.00 87.06 185 PHE A N 1
ATOM 1322 C CA . PHE A 1 185 ? 5.930 9.755 -2.706 1.00 87.06 185 PHE A CA 1
ATOM 1323 C C . PHE A 1 185 ? 6.458 9.488 -1.300 1.00 87.06 185 PHE A C 1
ATOM 1325 O O . PHE A 1 185 ? 6.997 8.415 -1.022 1.00 87.06 185 PHE A O 1
ATOM 1332 N N . ASP A 1 186 ? 6.254 10.454 -0.411 1.00 88.06 186 ASP A N 1
ATOM 1333 C CA . ASP A 1 186 ? 6.545 10.283 1.006 1.00 88.06 186 ASP A CA 1
ATOM 1334 C C . ASP A 1 186 ? 5.253 9.926 1.765 1.00 88.06 186 ASP A C 1
ATOM 1336 O O . ASP A 1 186 ? 4.343 10.765 1.842 1.00 88.06 186 ASP A O 1
ATOM 1340 N N . PRO A 1 187 ? 5.124 8.698 2.311 1.00 85.38 187 PRO A N 1
ATOM 1341 C CA . PRO A 1 187 ? 3.943 8.299 3.075 1.00 85.38 187 PRO A CA 1
ATOM 1342 C C . PRO A 1 187 ? 3.705 9.171 4.316 1.00 85.38 187 PRO A C 1
ATOM 1344 O O . PRO A 1 187 ? 2.548 9.311 4.721 1.00 85.38 187 PRO A O 1
ATOM 1347 N N . ASP A 1 188 ? 4.747 9.783 4.886 1.00 86.19 188 ASP A N 1
ATOM 1348 C CA . ASP A 1 188 ? 4.655 10.559 6.129 1.00 86.19 188 ASP A CA 1
ATOM 1349 C C . ASP A 1 188 ? 3.992 11.924 5.940 1.00 86.19 188 ASP A C 1
ATOM 1351 O O . ASP A 1 188 ? 3.461 12.495 6.890 1.00 86.19 188 ASP A O 1
ATOM 1355 N N . VAL A 1 189 ? 4.001 12.457 4.716 1.00 84.38 189 VAL A N 1
ATOM 1356 C CA . VAL A 1 189 ? 3.513 13.817 4.451 1.00 84.38 189 VAL A CA 1
ATOM 1357 C C . VAL A 1 189 ? 1.988 13.875 4.414 1.00 84.38 189 VAL A C 1
ATOM 1359 O O . VAL A 1 189 ? 1.403 14.866 4.844 1.00 84.38 189 VAL A O 1
ATOM 1362 N N . ALA A 1 190 ? 1.329 12.836 3.896 1.00 83.12 190 ALA A N 1
ATOM 1363 C CA . ALA A 1 190 ? -0.112 12.896 3.651 1.00 83.12 190 ALA A CA 1
ATOM 1364 C C . ALA A 1 190 ? -0.871 11.620 4.018 1.00 83.12 190 ALA A C 1
ATOM 1366 O O . ALA A 1 190 ? -1.888 11.698 4.708 1.00 83.12 190 ALA A O 1
ATOM 1367 N N . LEU A 1 191 ? -0.386 10.441 3.613 1.00 91.31 191 LEU A N 1
ATOM 1368 C CA . LEU A 1 191 ? -1.115 9.191 3.841 1.00 91.31 191 LEU A CA 1
ATOM 1369 C C . LEU A 1 191 ? -1.124 8.776 5.314 1.00 91.31 191 LEU A C 1
ATOM 1371 O O . LEU A 1 191 ? -2.196 8.505 5.850 1.00 91.31 191 LEU A O 1
ATOM 1375 N N . ALA A 1 192 ? 0.030 8.753 5.983 1.00 90.88 192 ALA A N 1
ATOM 1376 C CA . ALA A 1 192 ? 0.097 8.388 7.396 1.00 90.88 192 ALA A CA 1
ATOM 1377 C C . ALA A 1 192 ? -0.708 9.354 8.291 1.00 90.88 192 ALA A C 1
ATOM 1379 O O . ALA A 1 192 ? -1.553 8.866 9.047 1.00 90.88 192 ALA A O 1
ATOM 1380 N N . PRO A 1 193 ? -0.575 10.694 8.166 1.00 88.62 193 PRO A N 1
ATOM 1381 C CA . PRO A 1 193 ? -1.415 11.631 8.910 1.00 88.62 193 PRO A CA 1
ATOM 1382 C C . PRO A 1 193 ? -2.914 11.442 8.652 1.00 88.62 193 PRO A C 1
ATOM 1384 O O . PRO A 1 193 ? -3.701 11.458 9.596 1.00 88.62 193 PRO A O 1
ATOM 1387 N N . ALA A 1 194 ? -3.326 11.223 7.399 1.00 91.00 194 ALA A N 1
ATOM 1388 C CA . ALA A 1 194 ? -4.735 11.041 7.057 1.00 91.00 194 ALA A CA 1
ATOM 1389 C C . ALA A 1 194 ? -5.321 9.732 7.610 1.00 91.00 194 ALA A C 1
ATOM 1391 O O . ALA A 1 194 ? -6.454 9.720 8.098 1.00 91.00 194 ALA A O 1
ATOM 1392 N N . LEU A 1 195 ? -4.548 8.639 7.575 1.00 92.12 195 LEU A N 1
ATOM 1393 C CA . LEU A 1 195 ? -4.926 7.363 8.186 1.00 92.12 195 LEU A CA 1
ATOM 1394 C C . LEU A 1 195 ? -5.080 7.510 9.705 1.00 92.12 195 LEU A C 1
ATOM 1396 O O . LEU A 1 195 ? -6.103 7.106 10.256 1.00 92.12 195 LEU A O 1
ATOM 1400 N N . LEU A 1 196 ? -4.103 8.135 10.370 1.00 89.19 196 LEU A N 1
ATOM 1401 C CA . LEU A 1 196 ? -4.137 8.386 11.813 1.00 89.19 196 LEU A CA 1
ATOM 1402 C C . LEU A 1 196 ? -5.321 9.272 12.209 1.00 89.19 196 LEU A C 1
ATOM 1404 O O . LEU A 1 196 ? -6.044 8.934 13.142 1.00 89.19 196 LEU A O 1
ATOM 1408 N N . ALA A 1 197 ? -5.567 10.360 11.476 1.00 87.38 197 ALA A N 1
ATOM 1409 C CA . ALA A 1 197 ? -6.704 11.244 11.720 1.00 87.38 197 ALA A CA 1
ATOM 1410 C C . ALA A 1 197 ? -8.047 10.516 11.541 1.00 87.38 197 ALA A C 1
ATOM 1412 O O . ALA A 1 197 ? -8.970 10.714 12.328 1.00 87.38 197 ALA A O 1
ATOM 1413 N N . GLY A 1 198 ? -8.159 9.642 10.536 1.00 89.19 198 GLY A N 1
ATOM 1414 C CA . GLY A 1 198 ? -9.359 8.833 10.321 1.00 89.19 198 GLY A CA 1
ATOM 1415 C C . GLY A 1 198 ? -9.605 7.829 11.447 1.00 89.19 198 GLY A C 1
ATOM 1416 O O . GLY A 1 198 ? -10.746 7.652 11.874 1.00 89.19 198 GLY A O 1
ATOM 1417 N N . LEU A 1 199 ? -8.540 7.200 11.954 1.00 89.38 199 LEU A N 1
ATOM 1418 C CA . LEU A 1 199 ? -8.610 6.280 13.092 1.00 89.38 199 LEU A CA 1
ATOM 1419 C C . LEU A 1 199 ? -8.959 7.013 14.393 1.00 89.38 199 LEU A C 1
ATOM 1421 O O . LEU A 1 199 ? -9.785 6.520 15.157 1.00 89.38 199 LEU A O 1
ATOM 1425 N N . ALA A 1 200 ? -8.388 8.198 14.620 1.00 84.81 200 ALA A N 1
ATOM 1426 C CA . ALA A 1 200 ? -8.713 9.041 15.769 1.00 84.81 200 ALA A CA 1
ATOM 1427 C C . ALA A 1 200 ? -10.194 9.438 15.776 1.00 84.81 200 ALA A C 1
ATOM 1429 O O . ALA A 1 200 ? -10.889 9.256 16.775 1.00 84.81 200 ALA A O 1
ATOM 1430 N N . ASP A 1 201 ? -10.705 9.901 14.635 1.00 83.88 201 ASP A N 1
ATOM 1431 C CA . ASP A 1 201 ? -12.106 10.300 14.492 1.00 83.88 201 ASP A CA 1
ATOM 1432 C C . ASP A 1 201 ? -13.089 9.152 14.701 1.00 83.88 201 ASP A C 1
ATOM 1434 O O . ASP A 1 201 ? -14.203 9.361 15.182 1.00 83.88 201 ASP A O 1
ATOM 1438 N N . ALA A 1 202 ? -12.711 7.946 14.279 1.00 81.19 202 ALA A N 1
ATOM 1439 C CA . ALA A 1 202 ? -13.583 6.787 14.346 1.00 81.19 202 ALA A CA 1
ATOM 1440 C C . ALA A 1 202 ? -13.777 6.265 15.780 1.00 81.19 202 ALA A C 1
ATOM 1442 O O . ALA A 1 202 ? -14.618 5.388 15.962 1.00 81.19 202 ALA A O 1
ATOM 1443 N N . ARG A 1 203 ? -13.034 6.786 16.781 1.00 68.75 203 ARG A N 1
ATOM 1444 C CA . ARG A 1 203 ? -13.117 6.396 18.210 1.00 68.75 203 ARG A CA 1
ATOM 1445 C C . ARG A 1 203 ? -13.277 4.885 18.387 1.00 68.75 203 ARG A C 1
ATOM 1447 O O . ARG A 1 203 ? -14.182 4.375 19.039 1.00 68.75 203 ARG A O 1
ATOM 1454 N N . THR A 1 204 ? -12.414 4.182 17.678 1.00 66.19 204 THR A N 1
ATOM 1455 C CA . THR A 1 204 ? -12.598 2.795 17.269 1.00 66.19 204 THR A CA 1
ATOM 1456 C C . THR A 1 204 ? -12.060 1.840 18.335 1.00 66.19 204 THR A C 1
ATOM 1458 O O . THR A 1 204 ? -10.993 2.082 18.893 1.00 66.19 204 THR A O 1
ATOM 1461 N N . SER A 1 205 ? -12.729 0.701 18.547 1.00 70.31 205 SER A N 1
ATOM 1462 C CA . SER A 1 205 ? -12.198 -0.413 19.355 1.00 70.31 205 SER A CA 1
ATOM 1463 C C . SER A 1 205 ? -11.190 -1.296 18.602 1.00 70.31 205 SER A C 1
ATOM 1465 O O . SER A 1 205 ? -10.812 -2.355 19.102 1.00 70.31 205 SER A O 1
ATOM 1467 N N . LEU A 1 206 ? -10.785 -0.910 17.385 1.00 79.69 206 LEU A N 1
ATOM 1468 C CA . LEU A 1 206 ? -9.765 -1.605 16.604 1.00 79.69 206 LEU A CA 1
ATOM 1469 C C . LEU A 1 206 ? -8.471 -1.691 17.413 1.00 79.69 206 LEU A C 1
ATOM 1471 O O . LEU A 1 206 ? -7.915 -0.678 17.830 1.00 79.69 206 LEU A O 1
ATOM 1475 N N . ARG A 1 207 ? -7.988 -2.918 17.584 1.00 83.44 207 ARG A N 1
ATOM 1476 C CA . ARG A 1 207 ? -6.703 -3.214 18.211 1.00 83.44 207 ARG A CA 1
ATOM 1477 C C . ARG A 1 207 ? -5.732 -3.729 17.168 1.00 83.44 207 ARG A C 1
ATOM 1479 O O . ARG A 1 207 ? -6.105 -4.549 16.329 1.00 83.44 207 ARG A O 1
ATOM 1486 N N . GLY A 1 208 ? -4.493 -3.266 17.266 1.00 86.38 208 GLY A N 1
ATOM 1487 C CA . GLY A 1 208 ? -3.408 -3.686 16.394 1.00 86.38 208 GLY A CA 1
ATOM 1488 C C . GLY A 1 208 ? -3.421 -3.043 15.011 1.00 86.38 208 GLY A C 1
ATOM 1489 O O . GLY A 1 208 ? -3.923 -1.934 14.825 1.00 86.38 208 GLY A O 1
ATOM 1490 N N . GLU A 1 209 ? -2.789 -3.710 14.050 1.00 86.69 209 GLU A N 1
ATOM 1491 C CA . GLU A 1 209 ? -2.609 -3.153 12.711 1.00 86.69 209 GLU A CA 1
ATOM 1492 C C . GLU A 1 209 ? -3.940 -3.051 11.939 1.00 86.69 209 GLU A C 1
ATOM 1494 O O . GLU A 1 209 ? -4.777 -3.960 12.018 1.00 86.69 209 GLU A O 1
ATOM 1499 N N . PRO A 1 210 ? -4.147 -1.975 11.151 1.00 87.44 210 PRO A N 1
ATOM 1500 C CA . PRO A 1 210 ? -5.273 -1.858 10.237 1.00 87.44 210 PRO A CA 1
ATOM 1501 C C . PRO A 1 210 ? -5.416 -3.102 9.350 1.00 87.44 210 PRO A C 1
ATOM 1503 O O . PRO A 1 210 ? -4.478 -3.455 8.631 1.00 87.44 210 PRO A O 1
ATOM 1506 N N . PRO A 1 211 ? -6.584 -3.769 9.336 1.00 90.44 211 PRO A N 1
ATOM 1507 C CA . PRO A 1 211 ? -6.769 -4.943 8.501 1.00 90.44 211 PRO A CA 1
ATOM 1508 C C . PRO A 1 211 ? -6.726 -4.544 7.023 1.00 90.44 211 PRO A C 1
ATOM 1510 O O . PRO A 1 211 ? -7.208 -3.474 6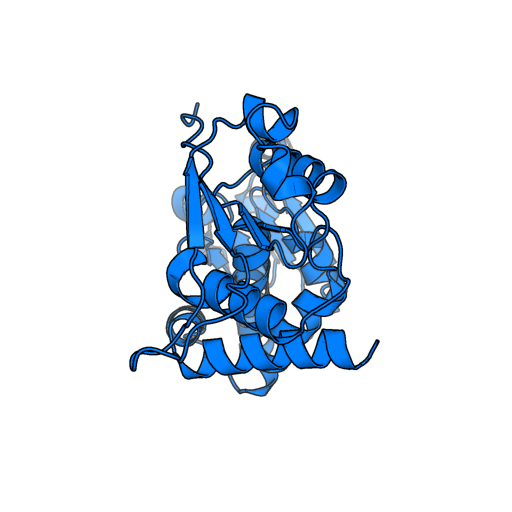.648 1.00 90.44 211 PRO A O 1
ATOM 1513 N N . ALA A 1 212 ? -6.246 -5.443 6.158 1.00 91.19 212 ALA A N 1
ATOM 1514 C CA . ALA A 1 212 ? -6.138 -5.187 4.718 1.00 91.19 212 ALA A CA 1
ATOM 1515 C C . ALA A 1 212 ? -7.461 -4.724 4.077 1.00 91.19 212 ALA A C 1
ATOM 1517 O O . ALA A 1 212 ? -7.434 -3.936 3.139 1.00 91.19 212 ALA A O 1
ATOM 1518 N N . ARG A 1 213 ? -8.619 -5.148 4.613 1.00 93.06 213 ARG A N 1
ATOM 1519 C CA . ARG A 1 213 ? -9.941 -4.671 4.167 1.00 93.06 213 ARG A CA 1
ATOM 1520 C C . ARG A 1 213 ? -10.118 -3.157 4.340 1.00 93.06 213 ARG A C 1
ATOM 1522 O O . ARG A 1 213 ? -10.592 -2.507 3.425 1.00 93.06 213 ARG A O 1
ATOM 1529 N N . LEU A 1 214 ? -9.673 -2.596 5.466 1.00 93.19 214 LEU A N 1
ATOM 1530 C CA . LEU A 1 214 ? -9.784 -1.162 5.739 1.00 93.19 214 LEU A CA 1
ATOM 1531 C C . LEU A 1 214 ? -8.861 -0.370 4.810 1.00 93.19 214 LEU A C 1
ATOM 1533 O O . LEU A 1 214 ? -9.251 0.651 4.255 1.00 93.19 214 LEU A O 1
ATOM 1537 N N . LEU A 1 215 ? -7.636 -0.865 4.611 1.00 95.62 215 LEU A N 1
ATOM 1538 C CA . LEU A 1 215 ? -6.687 -0.259 3.677 1.00 95.62 215 LEU A CA 1
ATOM 1539 C C . LEU A 1 215 ? -7.196 -0.336 2.232 1.00 95.62 215 LEU A C 1
ATOM 1541 O O . LEU A 1 215 ? -7.038 0.618 1.476 1.00 95.62 215 LEU A O 1
ATOM 1545 N N . ARG A 1 216 ? -7.856 -1.434 1.857 1.00 96.56 216 ARG A N 1
ATOM 1546 C CA . ARG A 1 216 ? -8.537 -1.566 0.569 1.00 96.56 216 ARG A CA 1
ATOM 1547 C C . ARG A 1 216 ? -9.659 -0.536 0.426 1.00 96.56 216 ARG A C 1
ATOM 1549 O O . ARG A 1 216 ? -9.708 0.116 -0.607 1.00 96.56 216 ARG A O 1
ATOM 1556 N N . ASP A 1 217 ? -10.509 -0.345 1.434 1.00 95.62 217 ASP A N 1
ATOM 1557 C CA . ASP A 1 217 ? -11.587 0.655 1.377 1.00 95.62 217 ASP A CA 1
ATOM 1558 C C . ASP A 1 217 ? -11.030 2.071 1.148 1.00 95.62 217 ASP A C 1
ATOM 1560 O O . ASP A 1 217 ? -11.591 2.857 0.382 1.00 95.62 217 ASP A O 1
ATOM 1564 N N . VAL A 1 218 ? -9.878 2.382 1.757 1.00 96.25 218 VAL A N 1
ATOM 1565 C CA . VAL A 1 218 ? -9.134 3.625 1.499 1.00 96.25 218 VAL A CA 1
ATOM 1566 C C . VAL A 1 218 ? -8.677 3.707 0.040 1.00 96.25 218 VAL A C 1
ATOM 1568 O O . VAL A 1 218 ? -8.905 4.727 -0.613 1.00 96.25 218 VAL A O 1
ATOM 1571 N N . VAL A 1 219 ? -8.062 2.646 -0.490 1.00 96.81 219 VAL A N 1
ATOM 1572 C CA . VAL A 1 219 ? -7.627 2.578 -1.896 1.00 96.81 219 VAL A CA 1
ATOM 1573 C C . VAL A 1 219 ? -8.816 2.773 -2.848 1.00 96.81 219 VAL A C 1
ATOM 1575 O O . VAL A 1 219 ? -8.760 3.623 -3.738 1.00 96.81 219 VAL A O 1
ATOM 1578 N N . ASP A 1 220 ? -9.917 2.051 -2.631 1.00 95.81 220 ASP A N 1
ATOM 1579 C CA . ASP A 1 220 ? -11.127 2.104 -3.457 1.00 95.81 220 ASP A CA 1
ATOM 1580 C C . ASP A 1 220 ? -11.760 3.510 -3.435 1.00 95.81 220 ASP A C 1
ATOM 1582 O O . ASP A 1 220 ? -12.160 4.038 -4.482 1.00 95.81 220 ASP A O 1
ATOM 1586 N N . ALA A 1 221 ? -11.795 4.168 -2.271 1.00 95.81 221 ALA A N 1
ATOM 1587 C CA . ALA A 1 221 ? -12.302 5.533 -2.134 1.00 95.81 221 ALA A CA 1
ATOM 1588 C C . ALA A 1 221 ? -11.460 6.551 -2.920 1.00 95.81 221 ALA A C 1
ATOM 1590 O O . ALA A 1 221 ? -12.009 7.388 -3.645 1.00 95.81 221 ALA A O 1
ATOM 1591 N N . VAL A 1 222 ? -10.130 6.460 -2.826 1.00 94.75 222 VAL A N 1
ATOM 1592 C CA . VAL A 1 222 ? -9.210 7.357 -3.542 1.00 94.75 222 VAL A CA 1
ATOM 1593 C C . VAL A 1 222 ? -9.276 7.123 -5.059 1.00 94.75 222 VAL A C 1
ATOM 1595 O O . VAL A 1 222 ? -9.352 8.084 -5.828 1.00 94.75 222 VAL A O 1
ATOM 1598 N N . LEU A 1 223 ? -9.350 5.869 -5.517 1.00 93.31 223 LEU A N 1
ATOM 1599 C CA . LEU A 1 223 ? -9.531 5.549 -6.942 1.00 93.31 223 LEU A CA 1
ATOM 1600 C C . LEU A 1 223 ? -10.867 6.058 -7.497 1.00 93.31 223 LEU A C 1
ATOM 1602 O O . LEU A 1 223 ? -10.933 6.533 -8.638 1.00 93.31 223 LEU A O 1
ATOM 1606 N N . THR A 1 224 ? -11.935 5.973 -6.702 1.00 94.38 224 THR A N 1
ATOM 1607 C CA . THR A 1 224 ? -13.272 6.458 -7.080 1.00 94.38 224 THR A CA 1
ATOM 1608 C C . THR A 1 224 ? -13.311 7.981 -7.178 1.00 94.38 224 THR A C 1
ATOM 1610 O O . THR A 1 224 ? -13.999 8.525 -8.042 1.00 94.38 224 THR A O 1
ATOM 1613 N N . ALA A 1 225 ? -12.516 8.679 -6.364 1.00 91.88 225 ALA A N 1
ATOM 1614 C CA . ALA A 1 225 ? -12.371 10.130 -6.435 1.00 91.88 225 ALA A CA 1
ATOM 1615 C C . ALA A 1 225 ? -11.652 10.628 -7.705 1.00 91.88 225 ALA A C 1
ATOM 1617 O O . ALA A 1 225 ? -11.648 11.833 -7.964 1.00 91.88 225 ALA A O 1
ATOM 1618 N N . GLY A 1 226 ? -11.098 9.718 -8.515 1.00 88.12 226 GLY A N 1
ATOM 1619 C CA . GLY A 1 226 ? -10.567 10.029 -9.840 1.00 88.12 226 GLY A CA 1
ATOM 1620 C C . GLY A 1 226 ? -9.093 10.418 -9.855 1.00 88.12 226 GLY A C 1
ATOM 1621 O O . GLY A 1 226 ? -8.690 11.194 -10.719 1.00 88.12 226 GLY A O 1
ATOM 1622 N N . VAL A 1 227 ? -8.286 9.888 -8.929 1.00 87.69 227 VAL A N 1
ATOM 1623 C CA . VAL A 1 227 ? -6.828 10.060 -8.986 1.00 87.69 227 VAL A CA 1
ATOM 1624 C C . VAL A 1 227 ? -6.295 9.539 -10.328 1.00 87.69 227 VAL A C 1
ATOM 1626 O O . VAL A 1 227 ? -6.499 8.381 -10.694 1.00 87.69 227 VAL A O 1
ATOM 1629 N N . GLY A 1 228 ? -5.680 10.445 -11.092 1.00 85.88 228 GLY A N 1
ATOM 1630 C CA . GLY A 1 228 ? -5.153 10.195 -12.433 1.00 85.88 228 GLY A CA 1
ATOM 1631 C C . GLY A 1 228 ? -3.685 9.767 -12.429 1.00 85.88 228 GLY A C 1
ATOM 1632 O O . GLY A 1 228 ? -3.148 9.367 -11.404 1.00 85.88 228 GLY A O 1
ATOM 1633 N N . ARG A 1 229 ? -3.019 9.880 -13.588 1.00 81.88 229 ARG A N 1
ATOM 1634 C CA . ARG A 1 229 ? -1.622 9.438 -13.786 1.00 81.88 229 ARG A CA 1
ATOM 1635 C C . ARG A 1 229 ? -0.608 10.085 -12.833 1.00 81.88 229 ARG A C 1
ATOM 1637 O O . ARG A 1 229 ? 0.363 9.425 -12.477 1.00 81.88 229 ARG A O 1
ATOM 1644 N N . ASP A 1 230 ? -0.872 11.301 -12.360 1.00 87.94 230 ASP A N 1
ATOM 1645 C CA . ASP A 1 230 ? -0.050 12.007 -11.365 1.00 87.94 230 ASP A CA 1
ATOM 1646 C C . ASP A 1 230 ? -0.456 11.643 -9.928 1.00 87.94 230 ASP A C 1
ATOM 1648 O O . ASP A 1 230 ? -0.631 12.499 -9.060 1.00 87.94 230 ASP A O 1
ATOM 1652 N N . TRP A 1 231 ? -0.655 10.348 -9.677 1.00 89.44 231 TRP A N 1
ATOM 1653 C CA . TRP A 1 231 ? -1.184 9.845 -8.411 1.00 89.44 231 TRP A CA 1
ATOM 1654 C C . TRP A 1 231 ? -0.324 10.239 -7.210 1.00 89.44 231 TRP A C 1
ATOM 1656 O O . TRP A 1 231 ? -0.876 10.551 -6.161 1.00 89.44 231 TRP A O 1
ATOM 1666 N N . SER A 1 232 ? 1.003 10.295 -7.360 1.00 87.94 232 SER A N 1
ATOM 1667 C CA . SER A 1 232 ? 1.900 10.689 -6.272 1.00 87.94 232 SER A CA 1
ATOM 1668 C C . SER A 1 232 ? 1.689 12.145 -5.861 1.00 87.94 232 SER A C 1
ATOM 1670 O O . SER A 1 232 ? 1.608 12.437 -4.674 1.00 87.94 232 SER A O 1
ATOM 1672 N N . ALA A 1 233 ? 1.505 13.054 -6.824 1.00 88.06 233 ALA A N 1
ATOM 1673 C CA . ALA A 1 233 ? 1.174 14.447 -6.538 1.00 88.06 233 ALA A CA 1
ATOM 1674 C C . ALA A 1 233 ? -0.214 14.567 -5.892 1.00 88.06 233 ALA A C 1
ATOM 1676 O O . ALA A 1 233 ? -0.385 15.309 -4.927 1.00 88.06 233 ALA A O 1
ATOM 1677 N N . ALA A 1 234 ? -1.190 13.791 -6.376 1.00 87.25 234 ALA A N 1
ATOM 1678 C CA . ALA A 1 234 ? -2.534 13.766 -5.807 1.00 87.25 234 ALA A CA 1
ATOM 1679 C C . ALA A 1 234 ? -2.553 13.272 -4.353 1.00 87.25 234 ALA A C 1
ATOM 1681 O O . ALA A 1 234 ? -3.396 13.719 -3.580 1.00 87.25 234 ALA A O 1
ATOM 1682 N N . LEU A 1 235 ? -1.630 12.392 -3.949 1.00 87.81 235 LEU A N 1
ATOM 1683 C CA . LEU A 1 235 ? -1.516 11.958 -2.554 1.00 87.81 235 LEU A CA 1
ATOM 1684 C C . LEU A 1 235 ? -1.141 13.101 -1.609 1.00 87.81 235 LEU A C 1
ATOM 1686 O O . LEU A 1 235 ? -1.541 13.053 -0.455 1.00 87.81 235 LEU A O 1
ATOM 1690 N N . HIS A 1 236 ? -0.444 14.134 -2.088 1.00 86.88 236 HIS A N 1
ATOM 1691 C CA . HIS A 1 236 ? -0.102 15.318 -1.295 1.00 86.88 236 HIS A CA 1
ATOM 1692 C C . HIS A 1 236 ? -1.224 16.375 -1.251 1.00 86.88 236 HIS A C 1
ATOM 1694 O O . HIS A 1 236 ? -1.087 17.381 -0.557 1.00 86.88 236 HIS A O 1
ATOM 1700 N N . ASP A 1 237 ? -2.336 16.166 -1.965 1.00 89.50 237 ASP A N 1
ATOM 1701 C CA . ASP A 1 237 ? -3.490 17.068 -1.944 1.00 89.50 237 ASP A CA 1
ATOM 1702 C C . ASP A 1 237 ? -4.302 16.891 -0.648 1.00 89.50 237 ASP A C 1
ATOM 1704 O O . ASP A 1 237 ? -4.672 15.778 -0.257 1.00 89.50 237 ASP A O 1
ATOM 1708 N N . GLN A 1 238 ? -4.661 18.012 -0.015 1.00 88.56 238 GLN A N 1
ATOM 1709 C CA . GLN A 1 238 ? -5.556 18.060 1.142 1.00 88.56 238 GLN A CA 1
ATOM 1710 C C . GLN A 1 238 ? -6.889 17.347 0.864 1.00 88.56 238 GLN A C 1
ATOM 1712 O O . GLN A 1 238 ? -7.458 16.718 1.760 1.00 88.56 238 GLN A O 1
ATOM 1717 N N . ARG A 1 239 ? -7.380 17.391 -0.381 1.00 91.62 239 ARG A N 1
ATOM 1718 C CA . ARG A 1 239 ? -8.589 16.663 -0.780 1.00 91.62 239 ARG A CA 1
ATOM 1719 C C . ARG A 1 239 ? -8.430 15.151 -0.616 1.00 91.62 239 ARG A C 1
ATOM 1721 O O . ARG A 1 239 ? -9.353 14.494 -0.136 1.00 91.62 239 ARG A O 1
ATOM 1728 N N . THR A 1 240 ? -7.285 14.599 -1.008 1.00 91.38 240 THR A N 1
ATOM 1729 C CA . THR A 1 240 ? -7.005 13.164 -0.880 1.00 91.38 240 THR A CA 1
ATOM 1730 C C . THR A 1 240 ? -6.893 12.765 0.584 1.00 91.38 240 THR A C 1
ATOM 1732 O O . THR A 1 240 ? -7.465 11.749 0.974 1.00 91.38 240 THR A O 1
ATOM 1735 N N . ALA A 1 241 ? -6.258 13.596 1.414 1.00 91.19 241 ALA A N 1
ATOM 1736 C CA . ALA A 1 241 ? -6.196 13.370 2.857 1.00 91.19 241 ALA A CA 1
ATOM 1737 C C . ALA A 1 241 ? -7.601 13.283 3.489 1.00 91.19 241 ALA A C 1
ATOM 1739 O O . ALA A 1 241 ? -7.873 12.375 4.273 1.00 91.19 241 ALA A O 1
ATOM 1740 N N . GLU A 1 242 ? -8.528 14.161 3.094 1.00 93.62 242 GLU A N 1
ATOM 1741 C CA . GLU A 1 242 ? -9.913 14.117 3.582 1.00 93.62 242 GLU A CA 1
ATOM 1742 C C . GLU A 1 242 ? -10.673 12.874 3.089 1.00 93.62 242 GLU A C 1
ATOM 1744 O O . GLU A 1 242 ? -11.433 12.267 3.845 1.00 93.62 242 GLU A O 1
ATOM 1749 N N . ILE A 1 243 ? -10.444 12.439 1.843 1.00 94.94 243 ILE A N 1
ATOM 1750 C CA . ILE A 1 243 ? -11.019 11.189 1.319 1.00 94.94 243 ILE A CA 1
ATOM 1751 C C . ILE A 1 243 ? -10.528 9.989 2.130 1.00 94.94 243 ILE A C 1
ATOM 1753 O O . ILE A 1 243 ? -11.344 9.163 2.539 1.00 94.94 243 ILE A O 1
ATOM 1757 N N . VAL A 1 244 ? -9.222 9.908 2.396 1.00 94.62 244 VAL A N 1
ATOM 1758 C CA . VAL A 1 244 ? -8.609 8.836 3.194 1.00 94.62 244 VAL A CA 1
ATOM 1759 C C . VAL A 1 244 ? -9.199 8.825 4.604 1.00 94.62 244 VAL A C 1
ATOM 1761 O O . VAL A 1 244 ? -9.707 7.794 5.046 1.00 94.62 244 VAL A O 1
ATOM 1764 N N . ARG A 1 245 ? -9.219 9.979 5.282 1.00 93.31 245 ARG A N 1
ATOM 1765 C CA . ARG A 1 245 ? -9.795 10.142 6.625 1.00 93.31 245 ARG A CA 1
ATOM 1766 C C . ARG A 1 245 ? -11.249 9.673 6.671 1.00 93.31 245 ARG A C 1
ATOM 1768 O O . ARG A 1 245 ? -11.630 8.889 7.541 1.00 93.31 245 ARG A O 1
ATOM 1775 N N . ARG A 1 246 ? -12.061 10.108 5.702 1.00 93.75 246 ARG A N 1
ATOM 1776 C CA . ARG A 1 246 ? -13.468 9.711 5.586 1.00 93.75 246 ARG A CA 1
ATOM 1777 C C . ARG A 1 246 ? -13.622 8.213 5.338 1.00 93.75 246 ARG A C 1
ATOM 1779 O O . ARG A 1 246 ? -14.487 7.607 5.967 1.00 93.75 246 ARG A O 1
ATOM 1786 N N . ALA A 1 247 ? -12.821 7.637 4.444 1.00 94.19 247 ALA A N 1
ATOM 1787 C CA . ALA A 1 247 ? -12.875 6.219 4.106 1.00 94.19 247 ALA A CA 1
ATOM 1788 C C . ALA A 1 247 ? -12.551 5.346 5.322 1.00 94.19 247 ALA A C 1
ATOM 1790 O O . ALA A 1 247 ? -13.309 4.429 5.625 1.00 94.19 247 ALA A O 1
ATOM 1791 N N . VAL A 1 248 ? -11.511 5.696 6.088 1.00 93.00 248 VAL A N 1
ATOM 1792 C CA . VAL A 1 248 ? -11.186 5.013 7.351 1.00 93.00 248 VAL A CA 1
ATOM 1793 C C . VAL A 1 248 ? -12.370 5.057 8.316 1.00 93.00 248 VAL A C 1
ATOM 1795 O O . VAL A 1 248 ? -12.782 4.036 8.866 1.00 93.00 248 VAL A O 1
ATOM 1798 N N . ARG A 1 249 ? -12.962 6.240 8.483 1.00 90.50 249 ARG A N 1
ATOM 1799 C CA . ARG A 1 249 ? -14.071 6.452 9.413 1.00 90.50 249 ARG A CA 1
ATOM 1800 C C . ARG A 1 249 ? -15.332 5.679 9.014 1.00 90.50 249 ARG A C 1
ATOM 1802 O O . ARG A 1 249 ? -16.044 5.167 9.871 1.00 90.50 249 ARG A O 1
ATOM 1809 N N . GLN A 1 250 ? -15.596 5.565 7.714 1.00 90.19 250 GLN A N 1
ATOM 1810 C CA . GLN A 1 250 ? -16.714 4.788 7.175 1.00 90.19 250 GLN A CA 1
ATOM 1811 C C . GLN A 1 250 ? -16.471 3.276 7.260 1.00 90.19 250 GLN A C 1
ATOM 1813 O O . GLN A 1 250 ? -17.371 2.552 7.678 1.00 90.19 250 GLN A O 1
ATOM 1818 N N . GLY A 1 251 ? -15.266 2.807 6.919 1.00 86.06 251 GLY A N 1
ATOM 1819 C CA . GLY A 1 251 ? -14.904 1.385 6.960 1.00 86.06 251 GLY A CA 1
ATOM 1820 C C . GLY A 1 251 ? -14.935 0.788 8.371 1.00 86.06 251 GLY A C 1
ATOM 1821 O O . GLY A 1 251 ? -15.130 -0.414 8.531 1.00 86.06 251 GLY A O 1
ATOM 1822 N N . LEU A 1 252 ? -14.796 1.629 9.401 1.00 82.62 252 LEU A N 1
ATOM 1823 C CA . LEU A 1 252 ? -14.915 1.225 10.804 1.00 82.62 252 LEU A CA 1
ATOM 1824 C C . LEU A 1 252 ? -16.312 1.430 11.401 1.00 82.62 252 LEU A C 1
ATOM 1826 O O . LEU A 1 252 ? -16.680 0.688 12.302 1.00 82.62 252 LEU A O 1
ATOM 1830 N N . GLY A 1 253 ? -17.100 2.388 10.903 1.00 69.94 253 GLY A N 1
ATOM 1831 C CA . GLY A 1 253 ? -18.480 2.611 11.360 1.00 69.94 253 GLY A CA 1
ATOM 1832 C C . GLY A 1 253 ? -19.518 1.653 10.761 1.00 69.94 253 GLY A C 1
ATOM 1833 O O . GLY A 1 253 ? -20.668 1.660 11.191 1.00 69.94 253 GLY A O 1
ATOM 1834 N N . GLY A 1 254 ? -19.139 0.869 9.747 1.00 56.53 254 GLY A N 1
ATOM 1835 C CA . GLY A 1 254 ? -19.994 -0.138 9.108 1.00 56.53 254 GLY A CA 1
ATOM 1836 C C . GLY A 1 254 ? -19.826 -1.568 9.638 1.00 56.53 254 GLY A C 1
ATOM 1837 O O . GLY A 1 254 ? -20.422 -2.477 9.059 1.00 56.53 254 GLY A O 1
ATOM 1838 N N . ALA A 1 255 ? -19.001 -1.773 10.670 1.00 44.19 255 ALA A N 1
ATOM 1839 C CA . ALA A 1 255 ? -18.745 -3.066 11.312 1.00 44.19 255 ALA A CA 1
ATOM 1840 C C . ALA A 1 255 ? -19.483 -3.172 12.652 1.00 44.19 255 ALA A C 1
ATOM 1842 O O . ALA A 1 255 ? -19.934 -4.296 12.965 1.00 44.19 255 ALA A O 1
#

pLDDT: mean 82.71, std 17.47, range [29.81, 98.31]

Foldseek 3Di:
DDDQDFWKKKKWADDPDDDDDPDPDPIDIDIDGDHLVCLLVVNPVPPVQLPGQLIEIEGADFADSSLSSLVSCLVRHQAEYHYQLLLLLLLLLLLQVQLCVVVVHDLQPFAEEEEQCRGNRLNVVLSVLLNNNRYHYHYPVCCVPQNPLNVQAPGQAYEYAPCVCVVVVSCVNYDVSRYHYSVLARSVQARRVLLSLLRSVLSASDGGYDDSNLSNLLSVQLVVVPCHNSNRVVSNDPVSSPSSSVSNNVSRVVD

Secondary structure (DSSP, 8-state):
-------EEEEEE--SS-PPPSSS---EEEEEE--HHHHHTTTT--HHHHT-TT-EEEE---SHHHHHHHHHHHHH-SSBEEEHHHHHHHHHHHHHHHHHHHTT--GGG-EEEEETGGG-TTHHHHHHHTT--EEEEE-GGGTTTS-HHHHTTT-SEEEESSSHHHHTT-GGGSPTT-EEETTSS-TTTTHHHHHHHHHHHTT----BSPPHHHHHHHHHHHHHTT--S-HHHHHTSHHHHHHHHHHHHHHHHT-

Radius of gyration: 18.75 Å; chains: 1; bounding box: 44×46×53 Å

Sequence (255 aa):
MSRCEDLSLVVLTDHEGGSPPDLGIGTTGSTLSLPAAELGNGAGLSASLVEREGVLAYVAAEGAEADVAARSLATLLPGPVVTRGAARAVGLCLGALVHLRSVQRDPRFSRTLVVGARGAGALVPLLLACGVADLSLWNVEDDRWLPLRTAVRDVDVVIDLIGRVRAAGVDQDCAVGSVIEADRFDPDVALAPALLAGLADARTSLRGEPPARLLRDVVDAVLTAGVGRDWSAALHDQRTAEIVRRAVRQGLGGA